Protein AF-A0A3D5NNE2-F1 (afdb_monomer_lite)

Structure (mmCIF, N/CA/C/O backbone):
data_AF-A0A3D5NNE2-F1
#
_entry.id   AF-A0A3D5NNE2-F1
#
loop_
_atom_site.group_PDB
_atom_site.id
_atom_site.type_symbol
_atom_site.label_atom_id
_atom_site.label_alt_id
_atom_site.label_comp_id
_atom_site.label_asym_id
_atom_site.label_entity_id
_atom_site.label_seq_id
_atom_site.pdbx_PDB_ins_code
_atom_site.Cartn_x
_atom_site.Cartn_y
_atom_site.Cartn_z
_atom_site.occupancy
_atom_site.B_iso_or_equiv
_atom_site.auth_seq_id
_atom_site.auth_comp_id
_atom_site.auth_asym_id
_atom_site.auth_atom_id
_atom_site.pdbx_PDB_model_num
ATOM 1 N N . PHE A 1 1 ? -16.697 -8.381 20.438 1.00 95.06 1 PHE A N 1
ATOM 2 C CA . PHE A 1 1 ? -17.558 -7.415 21.150 1.00 95.06 1 PHE A CA 1
ATOM 3 C C . PHE A 1 1 ? -18.904 -8.025 21.544 1.00 95.06 1 PHE A C 1
ATOM 5 O O . PHE A 1 1 ? -19.078 -8.327 22.714 1.00 95.06 1 PHE A O 1
ATOM 12 N N . GLU A 1 2 ? -19.814 -8.298 20.601 1.00 96.56 2 GLU A N 1
ATOM 13 C CA . GLU A 1 2 ? -21.178 -8.792 20.906 1.00 96.56 2 GLU A CA 1
ATOM 14 C C . GLU A 1 2 ? -21.198 -10.073 21.750 1.00 96.56 2 GLU A C 1
ATOM 16 O O . GLU A 1 2 ? -21.959 -10.184 22.703 1.00 96.56 2 GLU A O 1
ATOM 21 N N . LEU A 1 3 ? -20.308 -11.024 21.454 1.00 97.25 3 LEU A N 1
ATOM 22 C CA . LEU A 1 3 ? -20.197 -12.256 22.236 1.00 97.25 3 LEU A CA 1
ATOM 23 C C . LEU A 1 3 ? -19.784 -11.993 23.695 1.00 97.25 3 LEU A C 1
ATOM 25 O O . LEU A 1 3 ? -20.335 -12.600 24.604 1.00 97.25 3 LEU A O 1
ATOM 29 N N . ILE A 1 4 ? -18.862 -11.055 23.932 1.00 96.62 4 ILE A N 1
ATOM 30 C CA . ILE A 1 4 ? -18.409 -10.666 25.282 1.00 96.62 4 ILE A CA 1
ATOM 31 C C . ILE A 1 4 ? -19.582 -10.069 26.072 1.00 96.62 4 ILE A C 1
ATOM 33 O O . ILE A 1 4 ? -19.805 -10.446 27.221 1.00 96.62 4 ILE A O 1
ATOM 37 N N . LYS A 1 5 ? -20.391 -9.219 25.423 1.00 95.38 5 LYS A N 1
ATOM 38 C CA . LYS A 1 5 ? -21.639 -8.681 25.986 1.00 95.38 5 LYS A CA 1
ATOM 39 C C . LYS A 1 5 ? -22.657 -9.780 26.295 1.00 95.38 5 LYS A C 1
ATOM 41 O O . LYS A 1 5 ? -23.208 -9.803 27.392 1.00 95.38 5 LYS A O 1
ATOM 46 N N . ALA A 1 6 ? -22.890 -10.697 25.356 1.00 97.62 6 ALA A N 1
ATOM 47 C CA . ALA A 1 6 ? -23.853 -11.788 25.509 1.00 97.62 6 ALA A CA 1
ATOM 48 C C . ALA A 1 6 ? -23.482 -12.735 26.662 1.00 97.62 6 ALA A C 1
ATOM 50 O O . ALA A 1 6 ? -24.351 -13.162 27.420 1.00 97.62 6 ALA A O 1
ATOM 51 N N . LEU A 1 7 ? -22.185 -13.002 26.836 1.00 97.88 7 LEU A N 1
ATOM 52 C CA . LEU A 1 7 ? -21.644 -13.794 27.941 1.00 97.88 7 LEU A CA 1
ATOM 53 C C . LEU A 1 7 ? -21.563 -13.019 29.267 1.00 97.88 7 LEU A C 1
ATOM 55 O O . LEU A 1 7 ? -21.161 -13.594 30.275 1.00 97.88 7 LEU A O 1
ATOM 59 N N . LYS A 1 8 ? -21.952 -11.735 29.283 1.00 96.56 8 LYS A N 1
ATOM 60 C CA . LYS A 1 8 ? -21.897 -10.841 30.452 1.00 96.56 8 LYS A CA 1
ATOM 61 C C . LYS A 1 8 ? -20.500 -10.754 31.075 1.00 96.56 8 LYS A C 1
ATOM 63 O O . LYS A 1 8 ? -20.361 -10.596 32.286 1.00 96.56 8 LYS A O 1
ATOM 68 N N . ILE A 1 9 ? -19.467 -10.853 30.243 1.00 96.81 9 ILE A N 1
ATOM 69 C CA . ILE A 1 9 ? -18.082 -10.659 30.668 1.00 96.81 9 ILE A CA 1
ATOM 70 C C . ILE A 1 9 ? -17.868 -9.157 30.874 1.00 96.81 9 ILE A C 1
ATOM 72 O O . ILE A 1 9 ? -18.238 -8.350 30.017 1.00 96.81 9 ILE A O 1
ATOM 76 N N . GLN A 1 10 ? -17.287 -8.778 32.014 1.00 95.00 10 GLN A N 1
ATOM 77 C CA . GLN A 1 10 ? -16.940 -7.386 32.287 1.00 95.00 10 GLN A CA 1
ATOM 78 C C . GLN A 1 10 ? -15.891 -6.909 31.277 1.00 95.00 10 GLN A C 1
ATOM 80 O O . GLN A 1 10 ? -14.848 -7.538 31.114 1.00 95.00 10 GLN A O 1
ATOM 85 N N . MET A 1 11 ? -16.180 -5.800 30.595 1.00 96.38 11 MET A N 1
ATOM 86 C CA . MET A 1 11 ? -15.234 -5.173 29.677 1.00 96.38 11 MET A CA 1
ATOM 87 C C . MET A 1 11 ? -14.179 -4.421 30.490 1.00 96.38 11 MET A C 1
ATOM 89 O O . MET A 1 11 ? -14.488 -3.397 31.099 1.00 96.38 11 MET A O 1
ATOM 93 N N . ASP A 1 12 ? -12.954 -4.935 30.517 1.00 96.38 12 ASP A N 1
ATOM 94 C CA . ASP A 1 12 ? -11.799 -4.214 31.045 1.00 96.38 12 ASP A CA 1
ATOM 95 C C . ASP A 1 12 ? -11.033 -3.490 29.925 1.00 96.38 12 ASP A C 1
ATOM 97 O O . ASP A 1 12 ? -11.334 -3.633 28.735 1.00 96.38 12 ASP A O 1
ATOM 101 N N . VAL A 1 13 ? -10.036 -2.695 30.319 1.00 97.81 13 VAL A N 1
ATOM 102 C CA . VAL A 1 13 ? -9.199 -1.935 29.383 1.00 97.81 13 VAL A CA 1
ATOM 103 C C . VAL A 1 13 ? -8.488 -2.864 28.402 1.00 97.81 13 VAL A C 1
ATOM 105 O O . VAL A 1 13 ? -8.478 -2.581 27.213 1.00 97.81 13 VAL A O 1
ATOM 108 N N . SER A 1 14 ? -7.931 -3.988 28.853 1.00 97.69 14 SER A N 1
ATOM 109 C CA . SER A 1 14 ? -7.147 -4.883 27.996 1.00 97.69 14 SER A CA 1
ATOM 110 C C . SER A 1 14 ? -7.996 -5.541 26.906 1.00 97.69 14 SER A C 1
ATOM 112 O O . SER A 1 14 ? -7.584 -5.597 25.746 1.00 97.69 14 SER A O 1
ATOM 114 N N . ILE A 1 15 ? -9.206 -5.993 27.242 1.00 97.94 15 ILE A N 1
ATOM 115 C CA . ILE A 1 15 ? -10.165 -6.516 26.266 1.00 97.94 15 ILE A CA 1
ATOM 116 C C . ILE A 1 15 ? -10.559 -5.406 25.287 1.00 97.94 15 ILE A C 1
ATOM 118 O O . ILE A 1 15 ? -10.603 -5.637 24.074 1.00 97.94 15 ILE A O 1
ATOM 122 N N . ALA A 1 16 ? -10.830 -4.204 25.798 1.00 98.00 16 ALA A N 1
ATOM 123 C CA . ALA A 1 16 ? -11.247 -3.081 24.977 1.00 98.00 16 ALA A CA 1
ATOM 124 C C . ALA A 1 16 ? -10.152 -2.627 24.001 1.00 98.00 16 ALA A C 1
ATOM 126 O O . ALA A 1 16 ? -10.456 -2.386 22.834 1.00 98.00 16 ALA A O 1
ATOM 127 N N . GLU A 1 17 ? -8.884 -2.604 24.428 1.00 98.19 17 GLU A N 1
ATOM 128 C CA . GLU A 1 17 ? -7.730 -2.336 23.565 1.00 98.19 17 GLU A CA 1
ATOM 129 C C . GLU A 1 17 ? -7.648 -3.351 22.420 1.00 98.19 17 GLU A C 1
ATOM 131 O O . GLU A 1 17 ? -7.608 -2.947 21.260 1.00 98.19 17 GLU A O 1
ATOM 136 N N . CYS A 1 18 ? -7.722 -4.657 22.708 1.00 97.50 18 CYS A N 1
ATOM 137 C CA . CYS A 1 18 ? -7.698 -5.701 21.678 1.00 97.50 18 CYS A CA 1
ATOM 138 C C . CYS A 1 18 ? -8.842 -5.552 20.662 1.00 97.50 18 CYS A C 1
ATOM 140 O O . CYS A 1 18 ? -8.628 -5.657 19.451 1.00 97.50 18 CYS A O 1
ATOM 142 N N . LEU A 1 19 ? -10.065 -5.299 21.141 1.00 97.94 19 LEU A N 1
ATOM 143 C CA . LEU A 1 19 ? -11.228 -5.109 20.272 1.00 97.94 19 LEU A CA 1
ATOM 144 C C . LEU A 1 19 ? -11.101 -3.840 19.426 1.00 97.94 19 LEU A C 1
ATOM 146 O O . LEU A 1 19 ? -11.382 -3.876 18.228 1.00 97.94 19 LEU A O 1
ATOM 150 N N . TYR A 1 20 ? -10.671 -2.735 20.035 1.00 98.00 20 TYR A N 1
ATOM 151 C CA . TYR A 1 20 ? -10.497 -1.462 19.352 1.00 98.00 20 TYR A CA 1
ATOM 152 C C . TYR A 1 20 ? -9.407 -1.559 18.283 1.00 98.00 20 TYR A C 1
ATOM 154 O O . TYR A 1 20 ? -9.655 -1.156 17.150 1.00 98.00 20 TYR A O 1
ATOM 162 N N . THR A 1 21 ? -8.252 -2.164 18.595 1.00 97.62 21 THR A N 1
ATOM 163 C CA . THR A 1 21 ? -7.173 -2.458 17.635 1.00 97.62 21 THR A CA 1
ATOM 164 C C . THR A 1 21 ? -7.705 -3.205 16.415 1.00 97.62 21 THR A C 1
ATOM 166 O O . THR A 1 21 ? -7.478 -2.762 15.292 1.00 97.62 21 THR A O 1
ATOM 169 N N . GLY A 1 22 ? -8.470 -4.284 16.615 1.00 96.44 22 GLY A N 1
ATOM 170 C CA . GLY A 1 22 ? -9.061 -5.036 15.505 1.00 96.44 22 GLY A CA 1
ATOM 171 C C . GLY A 1 22 ? -9.990 -4.183 14.636 1.00 96.44 22 GLY A C 1
ATOM 172 O O . GLY A 1 22 ? -9.882 -4.201 13.411 1.00 96.44 22 GLY A O 1
ATOM 173 N N . ILE A 1 23 ? -10.857 -3.382 15.263 1.00 96.62 23 ILE A N 1
ATOM 174 C CA . ILE A 1 23 ? -11.786 -2.493 14.554 1.00 96.62 23 ILE A CA 1
ATOM 175 C C . ILE A 1 23 ? -11.034 -1.442 13.730 1.00 96.62 23 ILE A C 1
ATOM 177 O O . ILE A 1 23 ? -11.348 -1.253 12.554 1.00 96.62 23 ILE A O 1
ATOM 181 N N . VAL A 1 24 ? -10.057 -0.740 14.313 1.00 95.88 24 VAL A N 1
ATOM 182 C CA . VAL A 1 24 ? -9.352 0.332 13.592 1.00 95.88 24 VAL A CA 1
ATOM 183 C C . VAL A 1 24 ? -8.462 -0.208 12.482 1.00 95.88 24 VAL A C 1
ATOM 185 O O . VAL A 1 24 ? -8.343 0.441 11.449 1.00 95.88 24 VAL A O 1
ATOM 188 N N . SER A 1 25 ? -7.870 -1.392 12.638 1.00 92.94 25 SER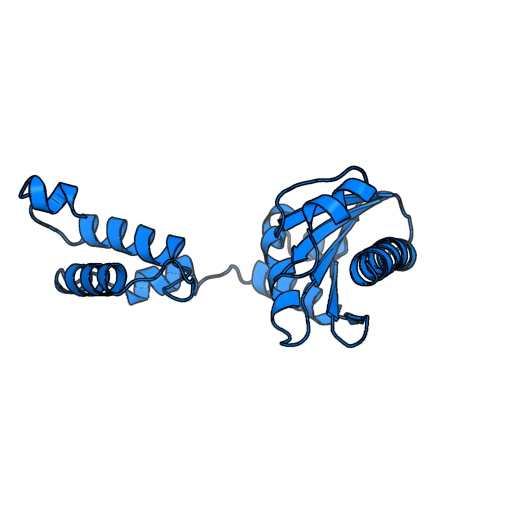 A N 1
ATOM 189 C CA . SER A 1 25 ? -7.090 -2.021 11.570 1.00 92.94 25 SER A CA 1
ATOM 190 C C . SER A 1 25 ? -7.968 -2.395 10.373 1.00 92.94 25 SER A C 1
ATOM 192 O O . SER A 1 25 ? -7.648 -2.015 9.248 1.00 92.94 25 SER A O 1
ATOM 194 N N . ASP A 1 26 ? -9.103 -3.059 10.605 1.00 92.56 26 ASP A N 1
ATOM 195 C CA . ASP A 1 26 ? -9.974 -3.574 9.534 1.00 92.56 26 ASP A CA 1
ATOM 196 C C . ASP A 1 26 ? -10.778 -2.476 8.812 1.00 92.56 26 ASP A C 1
ATOM 198 O O . ASP A 1 26 ? -11.186 -2.608 7.659 1.00 92.56 26 ASP A O 1
ATOM 202 N N . THR A 1 27 ? -10.978 -1.337 9.475 1.00 93.44 27 THR A N 1
ATOM 203 C CA . THR A 1 27 ? -11.687 -0.178 8.907 1.00 93.44 27 THR A CA 1
ATOM 204 C C . THR A 1 27 ? -10.761 0.877 8.308 1.00 93.44 27 THR A C 1
ATOM 206 O O . THR A 1 27 ? -11.232 1.932 7.874 1.00 93.44 27 THR A O 1
ATOM 209 N N . GLY A 1 28 ? -9.444 0.645 8.310 1.00 89.62 28 GLY A N 1
ATOM 210 C CA . GLY A 1 28 ? -8.471 1.641 7.864 1.00 89.62 28 GLY A CA 1
ATOM 211 C C . GLY A 1 28 ? -8.548 2.916 8.698 1.00 89.62 28 GLY A C 1
ATOM 212 O O . GLY A 1 28 ? -8.549 4.016 8.153 1.00 89.62 28 GLY A O 1
ATOM 213 N N . SER A 1 29 ? -8.680 2.768 10.015 1.00 93.81 29 SER A N 1
ATOM 214 C CA . SER A 1 29 ? -8.976 3.844 10.960 1.00 93.81 29 SER A CA 1
ATOM 215 C C . SER A 1 29 ? -10.238 4.613 10.550 1.00 93.81 29 SER A C 1
ATOM 217 O O . SER A 1 29 ? -10.231 5.833 10.393 1.00 93.81 29 SER A O 1
ATOM 219 N N . PHE A 1 30 ? -11.320 3.860 10.327 1.00 95.62 30 PHE A N 1
ATOM 220 C CA . PHE A 1 30 ? -12.650 4.356 9.954 1.00 95.62 30 PHE A CA 1
ATOM 221 C C . PHE A 1 30 ? -12.759 5.049 8.584 1.00 95.62 30 PHE A C 1
ATOM 223 O O . PHE A 1 30 ? -13.756 5.715 8.309 1.00 95.62 30 PHE A O 1
ATOM 230 N N . ARG A 1 31 ? -11.757 4.901 7.708 1.00 91.44 31 ARG A N 1
ATOM 231 C CA . ARG A 1 31 ? -11.758 5.490 6.356 1.00 91.44 31 ARG A CA 1
ATOM 232 C C . ARG A 1 31 ? -12.415 4.599 5.307 1.00 91.44 31 ARG A C 1
ATOM 234 O O . ARG A 1 31 ? -12.811 5.091 4.255 1.00 91.44 31 ARG A O 1
ATOM 241 N N . PHE A 1 32 ? -12.491 3.292 5.552 1.00 88.38 32 PHE A N 1
ATOM 242 C CA . PHE A 1 32 ? -12.988 2.342 4.559 1.00 88.38 32 PHE A CA 1
ATOM 243 C C . PHE A 1 32 ? -14.521 2.240 4.559 1.00 88.38 32 PHE A C 1
ATOM 245 O O . PHE A 1 32 ? -15.138 2.410 5.617 1.00 88.38 32 PHE A O 1
ATOM 252 N N . PRO A 1 33 ? -15.147 1.876 3.416 1.00 85.56 33 PRO A N 1
ATOM 253 C CA . PRO A 1 33 ? -16.601 1.701 3.305 1.00 85.56 33 PRO A CA 1
ATOM 254 C C . PRO A 1 33 ? -17.202 0.645 4.246 1.00 85.56 33 PRO A C 1
ATOM 256 O O . PRO A 1 33 ? -18.405 0.653 4.485 1.00 85.56 33 PRO A O 1
ATOM 259 N N . SER A 1 34 ? -16.381 -0.255 4.800 1.00 87.25 34 SER A N 1
ATOM 260 C CA . SER A 1 34 ? -16.778 -1.223 5.835 1.00 87.25 34 SER A CA 1
ATOM 261 C C . SER A 1 34 ? -17.171 -0.563 7.166 1.00 87.25 34 SER A C 1
ATOM 263 O O . SER A 1 34 ? -17.772 -1.202 8.034 1.00 87.25 34 SER A O 1
ATOM 265 N N . THR A 1 35 ? -16.858 0.721 7.345 1.00 95.88 35 THR A N 1
ATOM 266 C CA . THR A 1 35 ? -17.214 1.490 8.538 1.00 95.88 35 THR A CA 1
ATOM 267 C C . THR A 1 35 ? -18.708 1.795 8.561 1.00 95.88 35 THR A C 1
ATOM 269 O O . THR A 1 35 ? -19.236 2.473 7.686 1.00 95.88 35 THR A O 1
ATOM 272 N N . THR A 1 36 ? -19.398 1.347 9.611 1.00 97.25 36 THR A N 1
ATOM 273 C CA . THR A 1 36 ? -20.836 1.590 9.799 1.00 97.25 36 THR A CA 1
ATOM 274 C C . THR A 1 36 ? -21.112 2.389 11.071 1.00 97.25 36 THR A C 1
ATOM 276 O O . THR A 1 36 ? -20.272 2.482 11.970 1.00 97.25 36 THR A O 1
ATOM 279 N N . ALA A 1 37 ? -22.344 2.889 11.215 1.00 98.12 37 ALA A N 1
ATOM 280 C CA . ALA A 1 37 ? -22.791 3.510 12.463 1.00 98.12 37 ALA A CA 1
ATOM 281 C C . ALA A 1 37 ? -22.662 2.559 13.668 1.00 98.12 37 ALA A C 1
ATOM 283 O O . ALA A 1 37 ? -22.376 2.997 14.779 1.00 98.12 37 ALA A O 1
ATOM 284 N N . LYS A 1 38 ? -22.851 1.247 13.459 1.00 97.56 38 LYS A N 1
ATOM 285 C CA . LYS A 1 38 ? -22.637 0.234 14.500 1.00 97.56 38 LYS A CA 1
ATOM 286 C C . LYS A 1 38 ? -21.166 0.180 14.915 1.00 97.56 38 LYS A C 1
ATOM 288 O O . LYS A 1 38 ? -20.882 0.184 16.107 1.00 97.56 38 LYS A O 1
ATOM 293 N N . THR A 1 39 ? -20.253 0.180 13.948 1.00 97.38 39 THR A N 1
ATOM 294 C CA . THR A 1 39 ? -18.806 0.167 14.192 1.00 97.38 39 THR A CA 1
ATOM 295 C C . THR A 1 39 ? -18.371 1.354 15.053 1.00 97.38 39 THR A C 1
ATOM 297 O O . THR A 1 39 ? -17.672 1.166 16.046 1.00 97.38 39 THR A O 1
ATOM 300 N N . LEU A 1 40 ? -18.850 2.561 14.728 1.00 98.00 40 LEU A N 1
ATOM 301 C CA . LEU A 1 40 ? -18.527 3.779 15.479 1.00 98.00 40 LEU A CA 1
ATOM 302 C C . LEU A 1 40 ? -19.124 3.786 16.893 1.00 98.00 40 LEU A C 1
ATOM 304 O O . LEU A 1 40 ? -18.451 4.208 17.828 1.00 98.00 40 LEU A O 1
ATOM 308 N N . ARG A 1 41 ? -20.350 3.277 17.078 1.00 98.44 41 ARG A N 1
ATOM 309 C CA . ARG A 1 41 ? -20.947 3.133 18.420 1.00 98.44 41 ARG A CA 1
ATOM 310 C C . ARG A 1 41 ? -20.173 2.150 19.290 1.00 98.44 41 ARG A C 1
ATOM 312 O O . ARG A 1 41 ? -19.929 2.445 20.450 1.00 98.44 41 ARG A O 1
ATOM 319 N N . ILE A 1 42 ? -19.758 1.015 18.722 1.00 98.12 42 ILE A N 1
ATOM 320 C CA . ILE A 1 42 ? -18.918 0.046 19.436 1.00 98.12 42 ILE A CA 1
ATOM 321 C C . ILE A 1 42 ? -17.597 0.702 19.837 1.00 98.12 42 ILE A C 1
ATOM 323 O O . ILE A 1 42 ? -17.204 0.595 20.990 1.00 98.12 42 ILE A O 1
ATOM 327 N N . ALA A 1 43 ? -16.928 1.406 18.920 1.00 97.75 43 ALA A N 1
ATOM 328 C CA . ALA A 1 43 ? -15.684 2.102 19.236 1.00 97.75 43 ALA A CA 1
ATOM 329 C C . ALA A 1 43 ? -15.874 3.125 20.369 1.00 97.75 43 ALA A C 1
ATOM 331 O O . ALA A 1 43 ? -15.085 3.124 21.308 1.00 97.75 43 ALA A O 1
ATOM 332 N N . ALA A 1 44 ? -16.936 3.936 20.321 1.00 97.94 44 ALA A N 1
ATOM 333 C CA . ALA A 1 44 ? -17.259 4.891 21.380 1.00 97.94 44 ALA A CA 1
ATOM 334 C C . ALA A 1 44 ? -17.445 4.208 22.745 1.00 97.94 44 ALA A C 1
ATOM 336 O O . ALA A 1 44 ? -16.880 4.664 23.730 1.00 97.94 44 ALA A O 1
ATOM 337 N N . GLU A 1 45 ? -18.156 3.080 22.791 1.00 97.75 45 GLU A N 1
ATOM 338 C CA . GLU A 1 45 ? -18.351 2.325 24.032 1.00 97.75 45 GLU A CA 1
ATOM 339 C C . GLU A 1 45 ? -17.037 1.735 24.571 1.00 97.75 45 GLU A C 1
ATOM 341 O O . GLU A 1 45 ? -16.791 1.736 25.773 1.00 97.75 45 GLU A O 1
ATOM 346 N N . LEU A 1 46 ? -16.149 1.262 23.690 1.00 98.00 46 LEU A N 1
ATOM 347 C CA . LEU A 1 46 ? -14.822 0.800 24.105 1.00 98.00 46 LEU A CA 1
ATOM 348 C C . LEU A 1 46 ? -13.993 1.941 24.713 1.00 98.00 46 LEU A C 1
ATOM 350 O O . LEU A 1 46 ? -13.249 1.713 25.659 1.00 98.00 46 LEU A O 1
ATOM 354 N N . LEU A 1 47 ? -14.134 3.174 24.219 1.00 97.19 47 LEU A N 1
ATOM 355 C CA . LEU A 1 47 ? -13.446 4.337 24.788 1.00 97.19 47 LEU A CA 1
ATOM 356 C C . LEU A 1 47 ? -13.894 4.643 26.229 1.00 97.19 47 LEU A C 1
ATOM 358 O O . LEU A 1 47 ? -13.082 5.125 27.020 1.00 97.19 47 LEU A O 1
ATOM 362 N N . GLU A 1 48 ? -15.137 4.322 26.601 1.00 96.94 48 GLU A N 1
ATOM 363 C CA . GLU A 1 48 ? -15.656 4.523 27.963 1.00 96.94 48 GLU A CA 1
ATOM 364 C C . GLU A 1 48 ? -14.914 3.684 29.018 1.00 96.94 48 GLU A C 1
ATOM 366 O O . GLU A 1 48 ? -14.942 4.027 30.199 1.00 96.94 48 GLU A O 1
ATOM 371 N N . THR A 1 49 ? -14.184 2.632 28.623 1.00 97.19 49 THR A N 1
ATOM 372 C CA . THR A 1 49 ? -13.355 1.850 29.557 1.00 97.19 49 THR A CA 1
ATOM 373 C C . THR A 1 49 ? -12.095 2.591 30.007 1.00 97.19 49 THR A C 1
ATOM 375 O O . THR A 1 49 ? -11.397 2.108 30.896 1.00 97.19 49 THR A O 1
ATOM 378 N N . GLY A 1 50 ? -11.762 3.725 29.379 1.00 96.81 50 GLY A N 1
ATOM 379 C CA . GLY A 1 50 ? -10.536 4.482 29.639 1.00 96.81 50 GLY A CA 1
ATOM 380 C C . GLY A 1 50 ? -9.315 3.996 28.853 1.00 96.81 50 GLY A C 1
ATOM 381 O O . GLY A 1 50 ? -8.189 4.291 29.249 1.00 96.81 50 GLY A O 1
ATOM 382 N N . LEU A 1 51 ? -9.510 3.247 27.759 1.00 97.50 51 LEU A N 1
ATOM 383 C CA . LEU A 1 51 ? -8.402 2.841 26.888 1.00 97.50 51 LEU A CA 1
ATOM 384 C C . LEU A 1 51 ? -7.701 4.060 26.262 1.00 97.50 51 LEU A C 1
ATOM 386 O O . LEU A 1 51 ? -8.338 5.056 25.915 1.00 97.50 51 LEU A O 1
ATOM 390 N N . ASP A 1 52 ? -6.384 3.973 26.061 1.00 96.56 52 ASP A N 1
ATOM 391 C CA . ASP A 1 52 ? -5.620 5.026 25.380 1.00 96.56 52 ASP A CA 1
ATOM 392 C C . ASP A 1 52 ? -5.674 4.823 23.858 1.00 96.56 52 ASP A C 1
ATOM 394 O O . ASP A 1 52 ? -4.781 4.240 23.230 1.00 96.56 52 ASP A O 1
ATOM 398 N N . PHE A 1 53 ? -6.753 5.316 23.245 1.00 93.88 53 PHE A N 1
ATOM 399 C CA . PHE A 1 53 ? -6.991 5.142 21.809 1.00 93.88 53 PHE A CA 1
ATOM 400 C C . PHE A 1 53 ? -5.906 5.833 20.973 1.00 93.88 53 PHE A C 1
ATOM 402 O O . PHE A 1 53 ? -5.569 5.370 19.882 1.00 93.88 53 PHE A O 1
ATOM 409 N N . SER A 1 54 ? -5.352 6.937 21.486 1.00 94.25 54 SER A N 1
ATOM 410 C CA . SER A 1 54 ? -4.329 7.737 20.814 1.00 94.25 54 SER A CA 1
ATOM 411 C C . SER A 1 54 ? -2.998 6.992 20.768 1.00 94.25 54 SER A C 1
ATOM 413 O O . SER A 1 54 ? -2.323 6.999 19.737 1.00 94.25 54 SER A O 1
ATOM 415 N N . ARG A 1 55 ? -2.638 6.274 21.839 1.00 95.56 55 ARG A N 1
ATOM 416 C CA . ARG A 1 55 ? -1.493 5.355 21.842 1.00 95.56 55 ARG A CA 1
ATOM 417 C C . ARG A 1 55 ? -1.666 4.234 20.827 1.00 95.56 55 ARG A C 1
ATOM 419 O O . ARG A 1 55 ? -0.718 3.969 20.093 1.00 95.56 55 ARG A O 1
ATOM 426 N N . ILE A 1 56 ? -2.845 3.612 20.749 1.00 94.88 56 ILE A N 1
ATOM 427 C CA . ILE A 1 56 ? -3.112 2.544 19.768 1.00 94.88 56 ILE A CA 1
ATOM 428 C C . ILE A 1 56 ? -2.966 3.079 18.340 1.00 94.88 56 ILE A C 1
ATOM 430 O O . ILE A 1 56 ? -2.232 2.501 17.541 1.00 94.88 56 ILE A O 1
ATOM 434 N N . GLN A 1 57 ? -3.596 4.216 18.033 1.00 94.25 57 GLN A N 1
ATOM 435 C CA . GLN A 1 57 ? -3.494 4.866 16.721 1.00 94.25 57 GLN A CA 1
ATOM 436 C C . GLN A 1 57 ? -2.038 5.201 16.366 1.00 94.25 57 GLN A C 1
ATOM 438 O O . GLN A 1 57 ? -1.590 4.923 15.254 1.00 94.25 57 GLN A O 1
ATOM 443 N N . ARG A 1 58 ? -1.268 5.740 17.322 1.00 92.25 58 ARG A N 1
ATOM 444 C CA . ARG A 1 58 ? 0.152 6.050 17.127 1.00 92.25 58 ARG A CA 1
ATOM 445 C C . ARG A 1 58 ? 0.973 4.798 16.825 1.00 92.25 58 ARG A C 1
ATOM 447 O O . ARG A 1 58 ? 1.761 4.842 15.895 1.00 92.25 58 ARG A O 1
ATOM 454 N N . ILE A 1 59 ? 0.782 3.705 17.561 1.00 91.25 59 ILE A N 1
ATOM 455 C CA . ILE A 1 59 ? 1.530 2.455 17.340 1.00 91.25 59 ILE A CA 1
ATOM 456 C C . ILE A 1 59 ? 1.183 1.832 15.981 1.00 91.25 59 ILE A C 1
ATOM 458 O O . ILE A 1 59 ? 2.071 1.359 15.280 1.00 91.25 59 ILE A O 1
ATOM 462 N N . LEU A 1 60 ? -0.097 1.828 15.601 1.00 89.75 60 LEU A N 1
ATOM 463 C CA . LEU A 1 60 ? -0.541 1.175 14.366 1.00 89.75 60 LEU A CA 1
ATOM 464 C C . LEU A 1 60 ? -0.244 1.990 13.107 1.00 89.75 60 LEU A C 1
ATOM 466 O O . LEU A 1 60 ? 0.102 1.418 12.078 1.00 89.75 60 LEU A O 1
ATOM 470 N N . PHE A 1 61 ? -0.413 3.311 13.169 1.00 87.31 61 PHE A N 1
ATOM 471 C CA . PHE A 1 61 ? -0.416 4.165 11.976 1.00 87.31 61 PHE A CA 1
ATOM 472 C C . PHE A 1 61 ? 0.517 5.375 12.078 1.00 87.31 61 PHE A C 1
ATOM 474 O O . PHE A 1 61 ? 0.827 5.993 11.065 1.00 87.31 61 PHE A O 1
ATOM 481 N N . GLY A 1 62 ? 0.948 5.741 13.287 1.00 84.00 62 GLY A N 1
ATOM 482 C CA . GLY A 1 62 ? 1.755 6.936 13.549 1.00 84.00 62 GLY A CA 1
ATOM 483 C C . GLY A 1 62 ? 3.241 6.672 13.794 1.00 84.00 62 GLY A C 1
ATOM 484 O O . GLY A 1 62 ? 3.981 7.619 14.051 1.00 84.00 62 GLY A O 1
ATOM 485 N N . THR A 1 63 ? 3.694 5.417 13.746 1.00 84.44 63 THR A N 1
ATOM 486 C CA . THR A 1 63 ? 5.102 5.054 13.942 1.00 84.44 63 THR A CA 1
ATOM 487 C C . THR A 1 63 ? 5.634 4.286 12.746 1.00 84.44 63 THR A C 1
ATOM 489 O O . THR A 1 63 ? 5.050 3.302 12.307 1.00 84.44 63 THR A O 1
ATOM 492 N N . SER A 1 64 ? 6.782 4.727 12.247 1.00 85.81 64 SER A N 1
ATOM 493 C CA . SER A 1 64 ? 7.562 4.040 11.226 1.00 85.81 64 SER A CA 1
ATOM 494 C C . SER A 1 64 ? 9.031 4.213 11.570 1.00 85.81 64 SER A C 1
ATOM 496 O O . SER A 1 64 ? 9.434 5.256 12.089 1.00 85.81 64 SER A O 1
ATOM 498 N N . GLU A 1 65 ? 9.848 3.213 11.262 1.00 89.38 65 GLU A N 1
ATOM 499 C CA . GLU A 1 65 ? 11.287 3.335 11.449 1.00 89.38 65 GLU A CA 1
ATOM 500 C C . GLU A 1 65 ? 11.853 4.483 10.603 1.00 89.38 65 GLU A C 1
ATOM 502 O O . GLU A 1 65 ? 11.458 4.683 9.451 1.00 89.38 65 GLU A O 1
ATOM 507 N N . PHE A 1 66 ? 12.820 5.223 11.152 1.00 91.19 66 PHE A N 1
ATOM 508 C CA . PHE A 1 66 ? 13.448 6.358 10.464 1.00 91.19 66 PHE A CA 1
ATOM 509 C C . PHE A 1 66 ? 14.021 5.964 9.096 1.00 91.19 66 PHE A C 1
ATOM 511 O O . PHE A 1 66 ? 13.854 6.670 8.103 1.00 91.19 66 PHE A O 1
ATOM 518 N N . LYS A 1 67 ? 14.671 4.799 9.038 1.00 93.06 67 LYS A N 1
ATOM 519 C CA . LYS A 1 67 ? 15.235 4.234 7.811 1.00 93.06 67 LYS A CA 1
ATOM 520 C C . LYS A 1 67 ? 14.148 3.976 6.765 1.00 93.06 67 LYS A C 1
ATOM 522 O O . LYS A 1 67 ? 14.327 4.329 5.604 1.00 93.06 67 LYS A O 1
ATOM 527 N N . ARG A 1 68 ? 12.992 3.458 7.184 1.00 91.56 68 ARG A N 1
ATOM 528 C CA . ARG A 1 68 ? 11.836 3.243 6.309 1.00 91.56 68 ARG A CA 1
ATOM 529 C C . ARG A 1 68 ? 11.276 4.558 5.757 1.00 91.56 68 ARG A C 1
ATOM 531 O O . ARG A 1 68 ? 10.996 4.637 4.567 1.00 91.56 68 ARG A O 1
ATOM 538 N N . ILE A 1 69 ? 11.212 5.614 6.574 1.00 93.12 69 ILE A N 1
ATOM 539 C CA . ILE A 1 69 ? 10.843 6.961 6.099 1.00 93.12 69 ILE A CA 1
ATOM 540 C C . ILE A 1 69 ? 11.858 7.488 5.073 1.00 93.12 69 ILE A C 1
ATOM 542 O O . ILE A 1 69 ? 11.471 8.071 4.062 1.00 93.12 69 ILE A O 1
ATOM 546 N N . LYS A 1 70 ? 13.159 7.251 5.282 1.00 95.62 70 LYS A N 1
ATOM 547 C CA . LYS A 1 70 ? 14.193 7.599 4.294 1.00 95.62 70 LY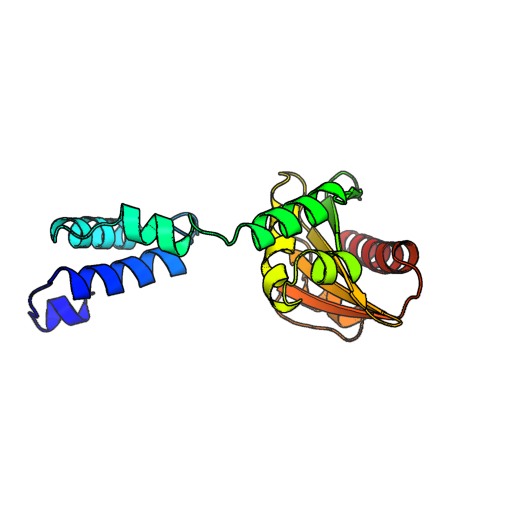S A CA 1
ATOM 548 C C . LYS A 1 70 ? 14.019 6.835 2.980 1.00 95.62 70 LYS A C 1
ATOM 550 O O . LYS A 1 70 ? 14.137 7.459 1.932 1.00 95.62 70 LYS A O 1
ATOM 555 N N . LEU A 1 71 ? 13.731 5.532 3.029 1.00 95.75 71 LEU A N 1
ATOM 556 C CA . LEU A 1 71 ? 13.489 4.712 1.836 1.00 95.75 71 LEU A CA 1
ATOM 557 C C . LEU A 1 71 ? 12.259 5.195 1.060 1.00 95.75 71 LEU A C 1
ATOM 559 O O . LEU A 1 71 ? 12.338 5.356 -0.154 1.00 95.75 71 LEU A O 1
ATOM 563 N N . LEU A 1 72 ? 11.164 5.498 1.767 1.00 95.69 72 LEU A N 1
ATOM 564 C CA . LEU A 1 72 ? 9.981 6.125 1.176 1.00 95.69 72 LEU A CA 1
ATOM 565 C C . LEU A 1 72 ? 10.359 7.419 0.448 1.00 95.69 72 LEU A C 1
ATOM 567 O O . LEU A 1 72 ? 10.015 7.583 -0.715 1.00 95.69 72 LEU A O 1
ATOM 571 N N . GLY A 1 73 ? 11.127 8.302 1.093 1.00 96.81 73 GLY A N 1
ATOM 572 C CA . GLY A 1 73 ? 11.601 9.535 0.464 1.00 96.81 73 GLY A CA 1
ATOM 573 C C . GLY A 1 73 ? 12.386 9.293 -0.830 1.00 96.81 73 GLY A C 1
ATOM 574 O O . GLY A 1 73 ? 12.210 10.040 -1.786 1.00 96.81 73 GLY A O 1
ATOM 575 N N . ARG A 1 74 ? 13.205 8.233 -0.901 1.00 97.00 74 ARG A N 1
ATOM 576 C CA . ARG A 1 74 ? 13.922 7.879 -2.138 1.00 97.00 74 ARG A CA 1
ATOM 577 C C . ARG A 1 74 ? 12.976 7.443 -3.250 1.00 97.00 74 ARG A C 1
ATOM 579 O O . ARG A 1 74 ? 13.097 7.960 -4.351 1.00 97.00 74 ARG A O 1
ATOM 586 N N . ALA A 1 75 ? 12.008 6.578 -2.948 1.00 97.62 75 ALA A N 1
ATOM 587 C CA . ALA A 1 75 ? 11.005 6.166 -3.928 1.00 97.62 75 ALA A CA 1
ATOM 588 C C . ALA A 1 75 ? 10.172 7.357 -4.429 1.00 97.62 75 ALA A C 1
ATOM 590 O O . ALA A 1 75 ? 10.017 7.531 -5.634 1.00 97.62 75 ALA A O 1
ATOM 591 N N . LEU A 1 76 ? 9.693 8.222 -3.527 1.00 97.94 76 LEU A N 1
ATOM 592 C CA . LEU A 1 76 ? 8.879 9.389 -3.890 1.00 97.94 76 LEU A CA 1
ATOM 593 C C . LEU A 1 76 ? 9.627 10.374 -4.797 1.00 97.94 76 LEU A C 1
ATOM 595 O O . LEU A 1 76 ? 9.027 10.936 -5.705 1.00 97.94 76 LEU A O 1
ATOM 599 N N . MET A 1 77 ? 10.936 10.553 -4.602 1.00 98.06 77 MET A N 1
ATOM 600 C CA . MET A 1 77 ? 11.757 11.408 -5.471 1.00 98.06 77 MET A CA 1
ATOM 601 C C . MET A 1 77 ? 11.906 10.871 -6.902 1.00 98.06 77 MET A C 1
ATOM 603 O O . MET A 1 77 ? 12.290 11.628 -7.788 1.00 98.06 77 MET A O 1
ATOM 607 N N . THR A 1 78 ? 11.611 9.589 -7.127 1.00 98.31 78 THR A N 1
ATOM 608 C CA . THR A 1 78 ? 11.582 8.964 -8.462 1.00 98.31 78 THR A CA 1
ATOM 609 C C . THR A 1 78 ? 10.179 8.913 -9.065 1.00 98.31 78 THR A C 1
ATOM 611 O O . THR A 1 78 ? 9.995 8.321 -10.124 1.00 98.31 78 THR A O 1
ATOM 614 N N . MET A 1 79 ? 9.174 9.468 -8.376 1.00 98.31 79 MET A N 1
ATOM 615 C CA . MET A 1 79 ? 7.796 9.379 -8.832 1.00 98.31 79 MET A CA 1
ATOM 616 C C . MET A 1 79 ? 7.606 10.149 -10.142 1.00 98.31 79 MET A C 1
ATOM 618 O O . MET A 1 79 ? 7.888 11.342 -10.228 1.00 98.31 79 MET A O 1
ATOM 622 N N . GLU A 1 80 ? 7.070 9.460 -11.141 1.00 98.38 80 GLU A N 1
ATOM 623 C CA . GLU A 1 80 ? 6.723 10.004 -12.449 1.00 98.38 80 GLU A CA 1
ATOM 624 C C . GLU A 1 80 ? 5.239 9.772 -12.730 1.00 98.38 80 GLU A C 1
ATOM 626 O O . GLU A 1 80 ? 4.665 8.762 -12.315 1.00 98.38 80 GLU A O 1
ATOM 631 N N . SER A 1 81 ? 4.635 10.711 -13.454 1.00 98.25 81 SER A N 1
ATOM 632 C CA . SER A 1 81 ? 3.233 10.683 -13.860 1.00 98.25 81 SER A CA 1
ATOM 633 C C . SER A 1 81 ? 3.129 10.409 -15.358 1.00 98.25 81 SER A C 1
ATOM 635 O O . SER A 1 81 ? 3.818 11.050 -16.153 1.00 98.25 81 SER A O 1
ATOM 637 N N . HIS A 1 82 ? 2.264 9.470 -15.739 1.00 98.12 82 HIS A N 1
ATOM 638 C CA . HIS A 1 82 ? 2.098 8.993 -17.114 1.00 98.12 82 HIS A CA 1
ATOM 639 C C . HIS A 1 82 ? 0.618 8.918 -17.496 1.00 98.12 82 HIS A C 1
ATOM 641 O O . HIS A 1 82 ? -0.260 8.878 -16.630 1.00 98.12 82 HIS A O 1
ATOM 647 N N . LEU A 1 8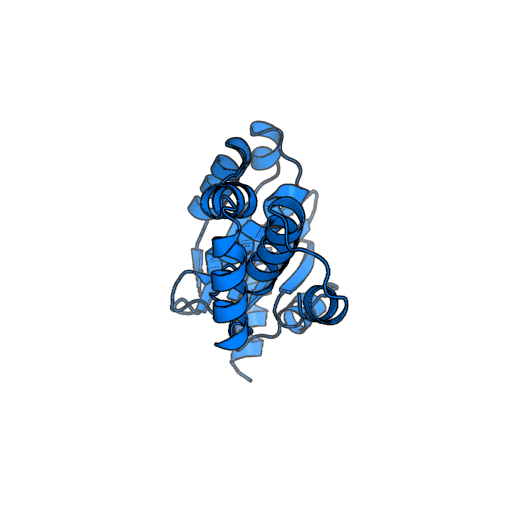3 ? 0.344 8.855 -18.805 1.00 96.19 83 LEU A N 1
ATOM 648 C CA . LEU A 1 83 ? -1.008 8.720 -19.371 1.00 96.19 83 LEU A CA 1
ATOM 649 C C . LEU A 1 83 ? -1.999 9.760 -18.807 1.00 96.19 83 LEU A C 1
ATOM 651 O O . LEU A 1 83 ? -3.082 9.407 -18.333 1.00 96.19 83 LEU A O 1
ATOM 655 N N . ASP A 1 84 ? -1.596 11.034 -18.835 1.00 95.94 84 ASP A N 1
ATOM 656 C CA . ASP A 1 84 ? -2.349 12.186 -18.312 1.00 95.94 84 ASP A CA 1
ATOM 657 C C . ASP A 1 84 ? -2.679 12.096 -16.810 1.00 95.94 84 ASP A C 1
ATOM 659 O O . ASP A 1 84 ? -3.759 12.484 -16.370 1.00 95.94 84 ASP A O 1
ATOM 663 N N . GLY A 1 85 ? -1.756 11.559 -16.006 1.00 97.19 85 GLY A N 1
ATOM 664 C CA . GLY A 1 85 ? -1.939 11.416 -14.557 1.00 97.19 85 GLY A CA 1
ATOM 665 C C . GLY A 1 85 ? -2.552 10.093 -14.119 1.00 97.19 85 GLY A C 1
ATOM 666 O O . GLY A 1 85 ? -2.585 9.814 -12.925 1.00 97.19 85 GLY A O 1
ATOM 667 N N . PHE A 1 86 ? -2.990 9.256 -15.059 1.00 97.69 86 PHE A N 1
ATOM 668 C CA . PHE A 1 86 ? -3.659 7.992 -14.760 1.00 97.69 86 PHE A CA 1
ATOM 669 C C . PHE A 1 86 ? -2.738 6.953 -14.101 1.00 97.69 86 PHE A C 1
ATOM 671 O O . PHE A 1 86 ? -3.206 6.141 -13.295 1.00 97.69 86 PHE A O 1
ATOM 678 N N . VAL A 1 87 ? -1.439 6.971 -14.424 1.00 98.56 87 VAL A N 1
ATOM 679 C CA . VAL A 1 87 ? -0.443 6.037 -13.876 1.00 98.56 87 VAL A CA 1
ATOM 680 C C . VAL A 1 87 ? 0.662 6.799 -13.159 1.00 98.56 87 VAL A C 1
ATOM 682 O O . VAL A 1 87 ? 1.293 7.675 -13.747 1.00 98.56 87 VAL A O 1
ATOM 685 N N . SER A 1 88 ? 0.952 6.406 -11.921 1.00 98.62 88 SER A N 1
ATOM 686 C CA . SER A 1 88 ? 2.157 6.827 -11.203 1.00 98.62 88 SER A CA 1
ATOM 687 C C . SER A 1 88 ? 3.176 5.693 -11.173 1.00 98.62 88 SER A C 1
ATOM 689 O O . SER A 1 88 ? 2.847 4.570 -10.784 1.00 98.62 88 SER A O 1
ATOM 691 N N . THR A 1 89 ? 4.426 5.968 -11.539 1.00 98.62 89 THR A N 1
ATOM 692 C CA . THR A 1 89 ? 5.526 5.002 -11.407 1.00 98.62 89 THR A CA 1
ATOM 693 C C . THR A 1 89 ? 6.564 5.497 -10.418 1.00 98.62 89 THR A C 1
ATOM 695 O O . THR A 1 89 ? 6.879 6.678 -10.413 1.00 98.62 89 THR A O 1
ATOM 698 N N . MET A 1 90 ? 7.142 4.597 -9.633 1.00 98.62 90 MET A N 1
ATOM 699 C CA . MET A 1 90 ? 8.304 4.848 -8.777 1.00 98.62 90 MET A CA 1
ATOM 700 C C . MET A 1 90 ? 9.318 3.725 -8.958 1.00 98.62 90 MET A C 1
ATOM 702 O O . MET A 1 90 ? 8.958 2.619 -9.373 1.00 98.62 90 MET A O 1
ATOM 706 N N . ASN A 1 91 ? 10.566 3.958 -8.564 1.00 97.75 91 ASN A N 1
ATOM 707 C CA . ASN A 1 91 ? 11.577 2.915 -8.536 1.00 97.75 91 ASN A CA 1
ATOM 708 C C . ASN A 1 91 ? 12.477 2.959 -7.296 1.00 97.75 91 ASN A C 1
ATOM 710 O O . ASN A 1 91 ? 12.668 3.991 -6.661 1.00 97.75 91 ASN A O 1
ATOM 714 N N . LEU A 1 92 ? 13.044 1.800 -6.968 1.00 96.81 92 LEU A N 1
ATOM 715 C CA . LEU A 1 92 ? 14.094 1.627 -5.967 1.00 96.81 92 LEU A CA 1
ATOM 716 C C . LEU A 1 92 ? 15.203 0.757 -6.557 1.00 96.81 92 LEU A C 1
ATOM 718 O O . LEU A 1 92 ? 14.926 -0.258 -7.201 1.00 96.81 92 LEU A O 1
ATOM 722 N N . VAL A 1 93 ? 16.449 1.145 -6.310 1.00 94.94 93 VAL A N 1
ATOM 723 C CA . VAL A 1 93 ? 17.641 0.407 -6.753 1.00 94.94 93 VAL A CA 1
ATOM 724 C C . VAL A 1 93 ? 18.270 -0.365 -5.597 1.00 94.94 93 VAL A C 1
ATOM 726 O O . VAL A 1 93 ? 18.024 -0.071 -4.424 1.00 94.94 93 VAL A O 1
ATOM 729 N N . ALA A 1 94 ? 19.122 -1.348 -5.892 1.00 91.31 94 ALA A N 1
ATOM 730 C CA . ALA A 1 94 ? 19.738 -2.182 -4.849 1.00 91.31 94 ALA A CA 1
ATOM 731 C C . ALA A 1 94 ? 20.532 -1.356 -3.810 1.00 91.31 94 ALA A C 1
ATOM 733 O O . ALA A 1 94 ? 20.550 -1.668 -2.613 1.00 91.31 94 ALA A O 1
ATOM 734 N N . SER A 1 95 ? 21.155 -0.256 -4.245 1.00 93.25 95 SER A N 1
ATOM 735 C CA . SER A 1 95 ? 21.902 0.651 -3.366 1.00 93.25 95 SER A CA 1
ATOM 736 C C . SER A 1 95 ? 21.009 1.377 -2.348 1.00 93.25 95 SER A C 1
ATOM 738 O O . SER A 1 95 ? 21.492 1.734 -1.267 1.00 93.25 95 SER A O 1
ATOM 740 N N . ASP A 1 96 ? 19.706 1.526 -2.607 1.00 94.69 96 ASP A N 1
ATOM 741 C CA . ASP A 1 96 ? 18.768 2.149 -1.669 1.00 94.69 96 ASP A CA 1
ATOM 742 C C . ASP A 1 96 ? 18.580 1.334 -0.398 1.00 94.69 96 ASP A C 1
ATOM 744 O O . ASP A 1 96 ? 18.630 1.872 0.712 1.00 94.69 96 ASP A O 1
ATOM 748 N N . PHE A 1 97 ? 18.465 0.020 -0.556 1.00 92.25 97 PHE A N 1
ATOM 749 C CA . PHE A 1 97 ? 18.350 -0.920 0.552 1.00 92.25 97 PHE A CA 1
ATOM 750 C C . PHE A 1 97 ? 19.677 -1.078 1.293 1.00 92.25 97 PHE A C 1
ATOM 752 O O . PHE A 1 97 ? 19.713 -0.998 2.523 1.00 92.25 97 PHE A O 1
ATOM 759 N N . ASN A 1 98 ? 20.781 -1.225 0.552 1.00 90.50 98 ASN A N 1
ATOM 760 C CA . ASN A 1 98 ? 22.110 -1.444 1.127 1.00 90.50 98 ASN A CA 1
ATOM 761 C C . ASN A 1 98 ? 22.565 -0.263 1.993 1.00 90.50 98 ASN A C 1
ATOM 763 O O . ASN A 1 98 ? 23.010 -0.452 3.125 1.00 90.50 98 ASN A O 1
ATOM 767 N N . THR A 1 99 ? 22.400 0.966 1.496 1.00 91.69 99 THR A N 1
ATOM 768 C CA . THR A 1 99 ? 22.830 2.179 2.216 1.00 91.69 99 THR A CA 1
ATOM 769 C C . THR A 1 99 ? 22.021 2.452 3.483 1.00 91.69 99 THR A C 1
ATOM 771 O O . THR A 1 99 ? 22.532 3.076 4.410 1.00 91.69 99 THR A O 1
ATOM 774 N N . LEU A 1 100 ? 20.770 1.989 3.550 1.00 90.94 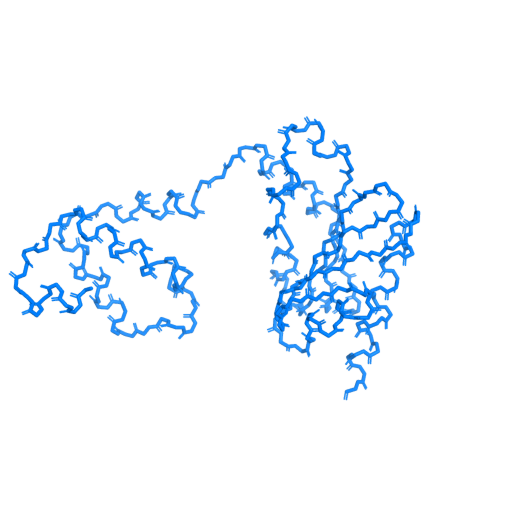100 LEU A N 1
ATOM 775 C CA . LEU A 1 100 ? 19.917 2.136 4.731 1.00 90.94 100 LEU A CA 1
ATOM 776 C C . LEU A 1 100 ? 19.934 0.890 5.636 1.00 90.94 100 LEU A C 1
ATOM 778 O O . LEU A 1 100 ? 19.475 0.956 6.779 1.00 90.94 100 LEU A O 1
ATOM 782 N N . SER A 1 101 ? 20.497 -0.224 5.159 1.00 91.19 101 SER A N 1
ATOM 783 C CA . SER A 1 101 ? 20.443 -1.546 5.795 1.00 91.19 101 SER A CA 1
ATOM 784 C C . SER A 1 101 ? 18.998 -1.969 6.096 1.00 91.19 101 SER A C 1
ATOM 786 O O . SER A 1 101 ? 18.661 -2.267 7.241 1.00 91.19 101 SER A O 1
ATOM 788 N N . ILE A 1 102 ? 18.142 -1.913 5.073 1.00 88.25 102 ILE A N 1
ATOM 789 C CA . ILE A 1 102 ? 16.719 -2.284 5.130 1.00 88.25 102 ILE A CA 1
ATOM 790 C C . ILE A 1 102 ? 16.494 -3.552 4.305 1.00 88.25 102 ILE A C 1
ATOM 792 O O . ILE A 1 102 ? 17.128 -3.734 3.265 1.00 88.25 102 ILE A O 1
ATOM 796 N N . SER A 1 103 ? 15.576 -4.417 4.742 1.00 84.88 103 SER A N 1
ATOM 797 C CA . SER A 1 103 ? 15.164 -5.569 3.944 1.00 84.88 103 SER A CA 1
ATOM 798 C C . SER A 1 103 ? 14.262 -5.139 2.790 1.00 84.88 103 SER A C 1
ATOM 800 O O . SER A 1 103 ? 13.368 -4.315 2.959 1.00 84.88 103 SER A O 1
ATOM 802 N N . ASP A 1 104 ? 14.395 -5.779 1.628 1.00 77.38 104 ASP A N 1
ATOM 803 C CA . ASP A 1 104 ? 13.478 -5.570 0.497 1.00 77.38 104 ASP A CA 1
ATOM 804 C C . ASP A 1 104 ?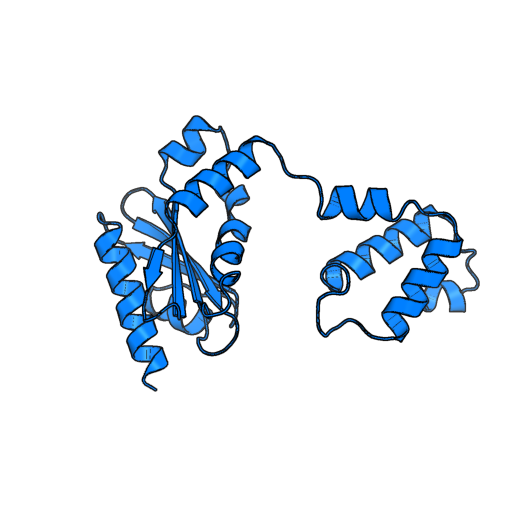 11.992 -5.752 0.889 1.00 77.38 104 ASP A C 1
ATOM 806 O O . ASP A 1 104 ? 11.099 -5.087 0.354 1.00 77.38 104 ASP A O 1
ATOM 810 N N . ARG A 1 105 ? 11.712 -6.600 1.889 1.00 75.06 105 ARG A N 1
ATOM 811 C CA . ARG A 1 105 ? 10.351 -6.862 2.388 1.00 75.06 105 ARG A CA 1
ATOM 812 C C . ARG A 1 105 ? 9.666 -5.622 2.975 1.00 75.06 105 ARG A C 1
ATOM 814 O O . ARG A 1 105 ? 8.443 -5.537 2.913 1.00 75.06 105 ARG A O 1
ATOM 821 N N . ASP A 1 106 ? 10.431 -4.646 3.454 1.00 74.19 106 ASP A N 1
ATOM 822 C CA . ASP A 1 106 ? 9.908 -3.473 4.169 1.00 74.19 106 ASP A CA 1
ATOM 823 C C . ASP A 1 106 ? 9.444 -2.340 3.230 1.00 74.19 106 ASP A C 1
ATOM 825 O O . ASP A 1 106 ? 9.034 -1.271 3.685 1.00 74.19 106 ASP A O 1
ATOM 829 N N . SER A 1 107 ? 9.494 -2.569 1.911 1.00 82.00 107 SER A N 1
ATOM 830 C CA . SER A 1 107 ? 9.083 -1.619 0.861 1.00 82.00 107 SER A CA 1
ATOM 831 C C . SER A 1 107 ? 7.665 -1.847 0.318 1.00 82.00 107 SER A C 1
ATOM 833 O O . SER A 1 107 ? 7.205 -1.097 -0.543 1.00 82.00 107 SER A O 1
ATOM 835 N N . GLY A 1 108 ? 6.975 -2.902 0.766 1.00 77.69 108 GLY A N 1
ATOM 836 C CA . GLY A 1 108 ? 5.785 -3.436 0.090 1.00 77.69 108 GLY A CA 1
ATOM 837 C C . GLY A 1 108 ? 4.583 -2.491 -0.002 1.00 77.69 108 GLY A C 1
ATOM 838 O O . GLY A 1 108 ? 3.759 -2.648 -0.901 1.00 77.69 108 GLY A O 1
ATOM 839 N N . ASP A 1 109 ? 4.474 -1.510 0.889 1.00 88.19 109 ASP A N 1
ATOM 840 C CA . ASP A 1 109 ? 3.378 -0.542 0.922 1.00 88.19 109 ASP A CA 1
ATOM 841 C C . ASP A 1 109 ? 3.735 0.825 0.322 1.00 88.19 109 ASP A C 1
ATOM 843 O O . ASP A 1 109 ? 2.840 1.646 0.133 1.00 88.19 109 ASP A O 1
ATOM 847 N N . ILE A 1 110 ? 4.998 1.043 -0.072 1.00 95.69 110 ILE A N 1
ATOM 848 C CA . ILE A 1 110 ? 5.444 2.272 -0.751 1.00 95.69 110 ILE A CA 1
ATOM 849 C C . ILE A 1 110 ? 4.657 2.495 -2.049 1.00 95.69 110 ILE A C 1
ATOM 851 O O . ILE A 1 110 ? 4.286 3.620 -2.371 1.00 95.69 110 ILE A O 1
ATOM 855 N N . VAL A 1 111 ? 4.324 1.419 -2.767 1.00 97.00 111 VAL A N 1
ATOM 856 C CA . VAL A 1 111 ? 3.507 1.488 -3.988 1.00 97.00 111 VAL A CA 1
ATOM 857 C C . VAL A 1 111 ? 2.145 2.160 -3.753 1.00 97.00 111 VAL A C 1
ATOM 859 O O . VAL A 1 111 ? 1.602 2.754 -4.675 1.00 97.00 111 VAL A O 1
ATOM 862 N N . ASN A 1 112 ? 1.587 2.147 -2.537 1.00 95.56 112 ASN A N 1
ATOM 863 C CA . ASN A 1 112 ? 0.293 2.786 -2.280 1.00 95.56 112 ASN A CA 1
ATOM 864 C C . ASN A 1 112 ? 0.351 4.318 -2.420 1.00 95.56 112 ASN A C 1
ATOM 866 O O . ASN A 1 112 ? -0.653 4.914 -2.796 1.00 95.56 112 ASN A O 1
ATOM 870 N N . TYR A 1 113 ? 1.508 4.948 -2.185 1.00 97.12 113 TYR A N 1
ATOM 871 C CA . TYR A 1 113 ? 1.646 6.407 -2.274 1.00 97.12 113 TYR A CA 1
ATOM 872 C C . TYR A 1 113 ? 1.439 6.938 -3.698 1.00 97.12 113 TYR A C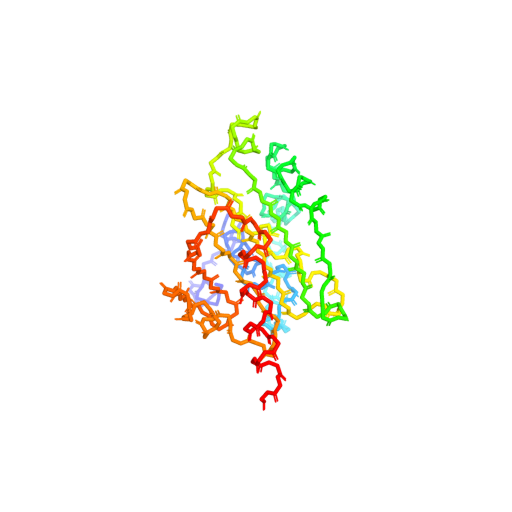 1
ATOM 874 O O . TYR A 1 113 ? 0.944 8.044 -3.875 1.00 97.12 113 TYR A O 1
ATOM 882 N N . GLY A 1 114 ? 1.726 6.138 -4.731 1.00 97.69 114 GLY A N 1
ATOM 883 C CA . GLY A 1 114 ? 1.428 6.523 -6.118 1.00 97.69 114 GLY A CA 1
ATOM 884 C C . GLY A 1 114 ? -0.064 6.549 -6.458 1.00 97.69 114 GLY A C 1
ATOM 885 O O . GLY A 1 114 ? -0.428 6.997 -7.535 1.00 97.69 114 GLY A O 1
ATOM 886 N N . LEU A 1 115 ? -0.944 6.094 -5.559 1.00 97.00 115 LEU A N 1
ATOM 887 C CA . LEU A 1 115 ? -2.392 6.270 -5.702 1.00 97.00 115 LEU A CA 1
ATOM 888 C C . LEU A 1 115 ? -2.913 7.543 -5.019 1.00 97.00 115 LEU A C 1
ATOM 890 O O . LEU A 1 115 ? -4.099 7.846 -5.148 1.00 97.00 115 LEU A O 1
ATOM 894 N N . GLU A 1 116 ? -2.080 8.269 -4.269 1.00 96.25 116 GLU A N 1
ATOM 895 C CA . GLU A 1 116 ? -2.501 9.499 -3.588 1.00 96.25 116 GLU A CA 1
ATOM 896 C C . GLU A 1 116 ? -2.852 10.650 -4.542 1.00 96.25 116 GLU A C 1
ATOM 898 O O . GLU A 1 116 ? -3.834 11.340 -4.247 1.00 96.25 116 GLU A O 1
ATOM 903 N N . PRO A 1 117 ? -2.153 10.858 -5.683 1.00 97.00 117 PRO A N 1
ATOM 904 C CA . PRO A 1 117 ? -2.611 11.809 -6.687 1.00 97.00 117 PRO A CA 1
ATOM 905 C C . PRO A 1 117 ? -4.072 11.523 -7.087 1.00 97.00 117 PRO A C 1
ATOM 907 O O . PRO A 1 117 ? -4.420 10.360 -7.346 1.00 97.00 117 PRO A O 1
ATOM 910 N N . PRO A 1 118 ? -4.956 12.540 -7.109 1.00 94.25 118 PRO A N 1
ATOM 911 C CA . PRO A 1 118 ? -6.379 12.344 -7.385 1.00 94.25 118 PRO A CA 1
ATOM 912 C C . PRO A 1 118 ? -6.653 11.621 -8.708 1.00 94.25 118 PRO A C 1
ATOM 914 O O . PRO A 1 118 ? -7.536 10.765 -8.762 1.00 94.25 118 PRO A O 1
ATOM 917 N N . GLU A 1 119 ? -5.865 11.930 -9.736 1.00 95.31 119 GLU A N 1
ATOM 918 C CA . GLU A 1 119 ? -5.996 11.432 -11.106 1.00 95.31 119 GLU A CA 1
ATOM 919 C C . GLU A 1 119 ? -5.478 9.996 -11.278 1.00 95.31 119 GLU A C 1
ATOM 921 O O . GLU A 1 119 ? -5.905 9.294 -12.196 1.00 95.31 119 GLU A O 1
ATOM 926 N N . ALA A 1 120 ? -4.590 9.537 -10.390 1.00 97.50 120 ALA A N 1
ATOM 927 C CA . ALA A 1 120 ? -3.949 8.234 -10.511 1.00 97.50 120 ALA A CA 1
ATOM 928 C C . ALA A 1 120 ? -4.929 7.102 -10.187 1.00 97.50 120 ALA A C 1
ATOM 930 O O . ALA A 1 120 ? -5.425 7.010 -9.063 1.00 97.50 120 ALA A O 1
ATOM 931 N N . ASP A 1 121 ? -5.169 6.197 -11.138 1.00 97.44 121 ASP A N 1
ATOM 932 C CA . ASP A 1 121 ? -5.886 4.937 -10.894 1.00 97.44 121 ASP A CA 1
ATOM 933 C C . ASP A 1 121 ? -4.917 3.767 -10.711 1.00 97.44 121 ASP A C 1
ATOM 935 O O . ASP A 1 121 ? -5.261 2.803 -10.030 1.00 97.44 121 ASP A O 1
ATOM 939 N N . VAL A 1 122 ? -3.697 3.862 -11.255 1.00 98.31 122 VAL A N 1
ATOM 940 C CA . VAL A 1 122 ? -2.669 2.815 -11.190 1.00 98.31 122 VAL A CA 1
ATOM 941 C C . VAL A 1 122 ? -1.385 3.356 -10.570 1.00 98.31 122 VAL A C 1
ATOM 943 O O . VAL A 1 122 ? -0.899 4.421 -10.941 1.00 98.31 122 VAL A O 1
ATOM 946 N N . SER A 1 123 ? -0.798 2.586 -9.658 1.00 98.62 123 SER A N 1
ATOM 947 C CA . SER A 1 123 ? 0.531 2.838 -9.110 1.00 98.62 123 SER A CA 1
ATOM 948 C C . SER A 1 123 ? 1.427 1.626 -9.314 1.00 98.62 123 SER A C 1
ATOM 950 O O . SER A 1 123 ? 1.025 0.493 -9.027 1.00 98.62 123 SER A O 1
ATOM 952 N N . VAL A 1 124 ? 2.645 1.872 -9.790 1.00 98.50 124 VAL A N 1
ATOM 953 C CA . VAL A 1 124 ? 3.638 0.843 -10.096 1.00 98.50 124 VAL A CA 1
ATOM 954 C C . VAL A 1 124 ? 4.950 1.168 -9.390 1.00 98.50 124 VAL A C 1
ATOM 956 O O . VAL A 1 124 ? 5.496 2.257 -9.541 1.00 98.50 124 VAL A O 1
ATOM 959 N N . LEU A 1 125 ? 5.482 0.212 -8.632 1.00 98.50 125 LEU A N 1
ATOM 960 C CA . LEU A 1 125 ? 6.808 0.307 -8.023 1.00 98.50 125 LEU A CA 1
ATOM 961 C C . LEU A 1 125 ? 7.736 -0.727 -8.658 1.00 98.50 125 LEU A C 1
ATOM 963 O O . LEU A 1 125 ? 7.504 -1.929 -8.522 1.00 98.50 125 LEU A O 1
ATOM 967 N N . PHE A 1 126 ? 8.801 -0.249 -9.295 1.00 97.81 126 PHE A N 1
ATOM 968 C CA . PHE A 1 126 ? 9.871 -1.068 -9.855 1.00 97.81 126 PHE A CA 1
ATOM 969 C C . PHE A 1 126 ? 11.003 -1.211 -8.841 1.00 97.81 126 PHE A C 1
ATOM 971 O O . PHE A 1 126 ? 11.526 -0.222 -8.334 1.00 97.81 126 PHE A O 1
ATOM 978 N N . LYS A 1 127 ? 11.415 -2.439 -8.546 1.00 95.94 127 LYS A N 1
ATOM 979 C CA . LYS A 1 127 ? 12.569 -2.706 -7.686 1.00 95.94 127 LYS A CA 1
ATOM 980 C C . LYS A 1 127 ? 13.609 -3.476 -8.470 1.00 95.94 127 LYS A C 1
ATOM 982 O O . LYS A 1 127 ? 13.327 -4.571 -8.954 1.00 95.94 127 LYS A O 1
ATOM 987 N N . GLU A 1 128 ? 14.783 -2.881 -8.602 1.00 94.50 128 GLU A N 1
ATOM 988 C CA . GLU A 1 128 ? 15.907 -3.482 -9.309 1.00 94.50 128 GLU A CA 1
ATOM 989 C C . GLU A 1 128 ? 16.364 -4.768 -8.608 1.00 94.50 128 GLU A C 1
ATOM 991 O O . GLU A 1 128 ? 16.552 -4.809 -7.388 1.00 94.50 128 GLU A O 1
ATOM 996 N N . ALA A 1 129 ? 16.544 -5.821 -9.395 1.00 91.06 129 ALA A N 1
ATOM 997 C CA . ALA A 1 129 ? 17.188 -7.061 -9.009 1.00 91.06 129 ALA A CA 1
ATOM 998 C C . ALA A 1 129 ? 18.153 -7.490 -10.127 1.00 91.06 129 ALA A C 1
ATOM 1000 O O . ALA A 1 129 ? 18.157 -6.934 -11.222 1.00 91.06 129 ALA A O 1
ATOM 1001 N N . GLU A 1 130 ? 18.998 -8.480 -9.854 1.00 89.69 130 GLU A N 1
ATOM 1002 C CA . GLU A 1 130 ? 19.991 -8.945 -10.824 1.00 89.69 130 GLU A CA 1
ATOM 1003 C C . GLU A 1 130 ? 19.311 -9.550 -12.070 1.00 89.69 130 GLU A C 1
ATOM 1005 O O . GLU A 1 130 ? 18.741 -10.641 -12.006 1.00 89.69 130 GLU A O 1
ATOM 1010 N N . GLY A 1 131 ? 19.353 -8.821 -13.193 1.00 91.50 131 GLY A N 1
ATOM 1011 C CA . GLY A 1 131 ? 18.805 -9.226 -14.496 1.00 91.50 131 GLY A CA 1
ATOM 1012 C C . GLY A 1 131 ? 17.280 -9.103 -14.649 1.00 91.50 131 GLY A C 1
ATOM 1013 O O . GLY A 1 131 ? 16.715 -9.621 -15.617 1.00 91.50 131 GLY A O 1
ATOM 1014 N N . PHE A 1 132 ? 16.580 -8.484 -13.692 1.00 95.12 132 PHE A N 1
ATOM 1015 C CA . PHE A 1 132 ? 15.135 -8.240 -13.778 1.00 95.12 132 PHE A CA 1
ATOM 1016 C C . PHE A 1 132 ? 14.658 -7.164 -12.794 1.00 95.12 132 PHE A C 1
ATOM 1018 O O . PHE A 1 132 ? 15.328 -6.833 -11.821 1.00 95.12 132 PHE A O 1
ATOM 1025 N N . PHE A 1 133 ? 13.429 -6.688 -12.987 1.00 96.69 133 PHE A N 1
ATOM 1026 C CA . PHE A 1 133 ? 12.732 -5.810 -12.052 1.00 96.69 133 PHE A CA 1
ATOM 1027 C C . PHE A 1 133 ? 11.580 -6.548 -11.376 1.00 96.69 133 PHE A C 1
ATOM 1029 O O . PHE A 1 133 ? 10.729 -7.138 -12.045 1.00 96.69 133 PHE A O 1
ATOM 1036 N N . ARG A 1 134 ? 11.523 -6.483 -10.043 1.00 95.81 134 ARG A N 1
ATOM 1037 C CA . ARG A 1 134 ? 10.331 -6.860 -9.273 1.00 95.81 134 ARG A CA 1
ATOM 1038 C C . ARG A 1 134 ? 9.344 -5.710 -9.344 1.00 95.81 134 ARG A C 1
ATOM 1040 O O . ARG A 1 134 ? 9.657 -4.608 -8.897 1.00 95.81 134 ARG A O 1
ATOM 1047 N N . VAL A 1 135 ? 8.161 -5.968 -9.876 1.00 97.31 135 VAL A N 1
ATOM 1048 C CA . VAL A 1 135 ? 7.133 -4.953 -10.083 1.00 97.31 135 VAL A CA 1
ATOM 1049 C C . VAL A 1 135 ? 5.983 -5.208 -9.124 1.00 97.31 135 VAL A C 1
ATOM 1051 O O . VAL A 1 135 ? 5.398 -6.290 -9.116 1.00 97.31 135 VAL A O 1
ATOM 1054 N N . SER A 1 136 ? 5.654 -4.203 -8.319 1.00 98.00 136 SER A N 1
ATOM 1055 C CA . SER A 1 136 ? 4.451 -4.185 -7.488 1.00 98.00 136 SER A CA 1
ATOM 1056 C C . SER A 1 136 ? 3.431 -3.244 -8.108 1.00 98.00 136 SER A C 1
ATOM 1058 O O . SER A 1 136 ? 3.771 -2.108 -8.428 1.00 98.00 136 SER A O 1
ATOM 1060 N N . VAL A 1 137 ? 2.179 -3.686 -8.212 1.00 98.06 137 VAL A N 1
ATOM 1061 C CA . VAL A 1 137 ? 1.077 -2.900 -8.777 1.00 98.06 137 VAL A CA 1
ATOM 1062 C C . VAL A 1 137 ? -0.033 -2.714 -7.744 1.00 98.06 137 VAL A C 1
ATOM 1064 O O . VAL A 1 137 ? -0.396 -3.639 -7.001 1.00 98.06 137 VAL A O 1
ATOM 1067 N N . ARG A 1 138 ? -0.596 -1.505 -7.710 1.00 97.94 138 ARG A N 1
ATOM 1068 C CA . ARG A 1 138 ? -1.843 -1.171 -7.015 1.00 97.94 138 ARG A CA 1
ATOM 1069 C C . ARG A 1 138 ? -2.789 -0.447 -7.955 1.00 97.94 138 ARG A C 1
ATOM 1071 O O . ARG A 1 138 ? -2.337 0.376 -8.744 1.00 97.94 138 ARG A O 1
ATOM 1078 N N . THR A 1 139 ? -4.084 -0.732 -7.845 1.00 97.12 139 THR A N 1
ATOM 1079 C CA . THR A 1 139 ? -5.110 -0.038 -8.635 1.00 97.12 139 THR A CA 1
ATOM 1080 C C . THR A 1 139 ? -6.290 0.402 -7.780 1.00 97.12 139 THR A C 1
ATOM 1082 O O . THR A 1 139 ? -6.634 -0.265 -6.799 1.00 97.12 139 THR A O 1
ATOM 1085 N N . LYS A 1 140 ? -6.924 1.521 -8.149 1.00 94.31 140 LYS A N 1
ATOM 1086 C CA . LYS A 1 140 ? -8.169 1.995 -7.529 1.00 94.31 140 LYS A CA 1
ATOM 1087 C C . LYS A 1 140 ? -9.375 1.284 -8.128 1.00 94.31 140 LYS A C 1
ATOM 1089 O O . LYS A 1 140 ? -10.171 0.720 -7.374 1.00 94.31 140 LYS A O 1
ATOM 1094 N N . SER A 1 141 ? -9.532 1.307 -9.457 1.00 90.69 141 SER A N 1
ATOM 1095 C CA . SER A 1 141 ? -10.804 0.890 -10.055 1.00 90.69 141 SER A CA 1
ATOM 1096 C C . SER A 1 141 ? -10.726 0.284 -11.456 1.00 90.69 141 SER A C 1
ATOM 1098 O O . SER A 1 141 ? -11.173 -0.853 -11.630 1.00 90.69 141 SER A O 1
ATOM 1100 N N . VAL A 1 142 ? -10.168 0.980 -12.440 1.00 91.38 142 VAL A N 1
ATOM 1101 C CA . VAL A 1 142 ? -10.369 0.668 -13.864 1.00 91.38 142 VAL A CA 1
ATOM 1102 C C . VAL A 1 142 ? -9.572 -0.563 -14.283 1.00 91.38 142 VAL A C 1
ATOM 1104 O O . VAL A 1 142 ? -10.098 -1.450 -14.949 1.00 91.38 142 VAL A O 1
ATOM 1107 N N . ILE A 1 143 ? -8.316 -0.648 -13.847 1.00 96.56 143 ILE A N 1
ATOM 1108 C CA . ILE A 1 143 ? -7.406 -1.728 -14.238 1.00 96.56 143 ILE A CA 1
ATOM 1109 C C . ILE A 1 143 ? -7.420 -2.853 -13.197 1.00 96.56 143 ILE A C 1
ATOM 1111 O O . ILE A 1 143 ? -7.295 -2.610 -11.992 1.00 96.56 143 ILE A O 1
ATOM 1115 N N . ASP A 1 144 ? -7.530 -4.102 -13.658 1.00 97.50 144 ASP A N 1
ATOM 1116 C CA . ASP A 1 144 ? -7.276 -5.290 -12.838 1.00 97.50 144 ASP A CA 1
ATOM 1117 C C . ASP A 1 144 ? -5.760 -5.521 -12.731 1.00 97.50 144 ASP A C 1
ATOM 1119 O O . ASP A 1 144 ? -5.090 -5.874 -13.705 1.00 97.50 144 ASP A O 1
ATOM 1123 N N . ALA A 1 145 ? -5.215 -5.323 -11.528 1.00 98.06 145 ALA A N 1
ATOM 1124 C CA . ALA A 1 145 ? -3.792 -5.485 -11.249 1.00 98.06 145 ALA A CA 1
ATOM 1125 C C . ALA A 1 145 ? -3.311 -6.924 -11.497 1.00 98.06 145 ALA A C 1
ATOM 1127 O O . ALA A 1 145 ? -2.203 -7.124 -11.993 1.00 98.06 145 ALA A O 1
ATOM 1128 N N . SER A 1 146 ? -4.127 -7.930 -11.166 1.00 98.06 146 SER A N 1
ATOM 1129 C CA . SER A 1 146 ? -3.770 -9.335 -11.367 1.00 98.06 146 SER A CA 1
ATOM 1130 C C . SER A 1 146 ? -3.735 -9.686 -12.848 1.00 98.06 146 SER A C 1
ATOM 1132 O O . SER A 1 146 ? -2.842 -10.418 -13.269 1.00 98.06 146 SER A O 1
ATOM 1134 N N . ALA A 1 147 ? -4.673 -9.161 -13.641 1.00 97.75 147 ALA A N 1
ATOM 1135 C CA . ALA A 1 147 ? -4.674 -9.355 -15.087 1.00 97.75 147 ALA A CA 1
ATOM 1136 C C . ALA A 1 147 ? -3.451 -8.697 -15.744 1.00 97.75 147 ALA A C 1
ATOM 1138 O O . ALA A 1 147 ? -2.790 -9.341 -16.558 1.00 97.75 147 ALA A O 1
ATOM 1139 N N . LEU A 1 148 ? -3.106 -7.468 -15.334 1.00 98.06 148 LEU A N 1
ATOM 1140 C CA . LEU A 1 148 ? -1.901 -6.769 -15.792 1.00 98.06 148 LEU A CA 1
ATOM 1141 C C . LEU A 1 148 ? -0.636 -7.575 -15.469 1.00 98.06 148 LEU A C 1
ATOM 1143 O O . LEU A 1 148 ? 0.146 -7.896 -16.359 1.00 98.06 148 LEU A O 1
ATOM 1147 N N . CYS A 1 149 ? -0.443 -7.958 -14.203 1.00 98.19 149 CYS A N 1
ATOM 1148 C CA . CYS A 1 149 ? 0.727 -8.736 -13.792 1.00 98.19 149 CYS A CA 1
ATOM 1149 C C . CYS A 1 149 ? 0.768 -10.132 -14.430 1.00 98.19 149 CYS A C 1
ATOM 1151 O O . CYS A 1 149 ? 1.857 -10.646 -14.680 1.00 98.19 149 CYS A O 1
ATOM 1153 N N . GLY A 1 150 ? -0.385 -10.731 -14.740 1.00 97.81 150 GLY A N 1
ATOM 1154 C CA . GLY A 1 150 ? -0.480 -12.019 -15.430 1.00 97.81 150 GLY A CA 1
ATOM 1155 C C . GLY A 1 150 ? 0.104 -12.013 -16.847 1.00 97.81 150 GLY A C 1
ATOM 1156 O O . GLY A 1 150 ? 0.498 -13.063 -17.343 1.00 97.81 150 GLY A O 1
ATOM 1157 N N . LYS A 1 151 ? 0.236 -10.843 -17.488 1.00 97.44 151 LYS A N 1
ATOM 1158 C CA . LYS A 1 151 ? 0.941 -10.690 -18.777 1.00 97.44 151 LYS A CA 1
ATOM 1159 C C . LYS A 1 151 ? 2.456 -10.834 -18.665 1.00 97.44 151 LYS A C 1
ATOM 1161 O O . LYS A 1 151 ? 3.124 -11.042 -19.671 1.00 97.44 151 LYS A O 1
ATOM 1166 N N . PHE A 1 152 ? 2.976 -10.735 -17.447 1.00 96.81 152 PHE A N 1
ATOM 1167 C CA . PHE A 1 152 ? 4.397 -10.782 -17.119 1.00 96.81 152 PHE A CA 1
ATOM 1168 C C . PHE A 1 152 ? 4.699 -11.950 -16.165 1.00 96.81 152 PHE A C 1
ATOM 1170 O O . PHE A 1 152 ? 5.491 -11.802 -15.234 1.00 96.81 152 PHE A O 1
ATOM 1177 N N . ASP A 1 153 ? 4.001 -13.080 -16.341 1.00 94.44 153 ASP A N 1
ATOM 1178 C CA . ASP A 1 153 ? 4.127 -14.297 -15.521 1.00 94.44 153 ASP A CA 1
ATOM 1179 C C . ASP A 1 153 ? 3.978 -14.055 -14.002 1.00 94.44 153 ASP A C 1
ATOM 1181 O O . ASP A 1 153 ? 4.561 -14.753 -13.169 1.00 94.44 153 ASP A O 1
ATOM 1185 N N . GLY A 1 154 ? 3.212 -13.027 -13.628 1.00 97.06 154 GLY A N 1
ATOM 1186 C CA . GLY A 1 154 ? 2.904 -12.675 -12.247 1.00 97.06 154 GLY A CA 1
ATOM 1187 C C . GLY A 1 154 ? 1.469 -13.000 -11.845 1.00 97.06 154 GLY A C 1
ATOM 1188 O O . GLY A 1 154 ? 0.770 -13.784 -12.483 1.00 97.06 154 GLY A O 1
ATOM 1189 N N . GLY A 1 155 ? 1.011 -12.367 -10.766 1.00 95.62 155 GLY A N 1
ATOM 1190 C CA . GLY A 1 155 ? -0.357 -12.526 -10.281 1.00 95.62 155 GLY A CA 1
ATOM 1191 C C . GLY A 1 155 ? -0.615 -11.830 -8.949 1.00 95.62 155 GLY A C 1
ATOM 1192 O O . GLY A 1 155 ? 0.243 -11.131 -8.402 1.00 95.62 155 GLY A O 1
ATOM 1193 N N . GLY A 1 156 ? -1.827 -12.010 -8.429 1.00 96.19 156 GLY A N 1
ATOM 1194 C CA . GLY A 1 156 ? -2.244 -11.472 -7.141 1.00 96.19 156 GLY A CA 1
ATOM 1195 C C . GLY A 1 156 ? -3.753 -11.291 -7.066 1.00 96.19 156 GLY A C 1
ATOM 1196 O O . GLY A 1 156 ? -4.523 -12.162 -7.460 1.00 96.19 156 GLY A O 1
ATOM 1197 N N . HIS A 1 157 ? -4.173 -10.148 -6.541 1.00 95.81 157 HIS A N 1
ATOM 1198 C CA . HIS A 1 157 ? -5.566 -9.742 -6.432 1.00 95.81 157 HIS A CA 1
ATOM 1199 C C . HIS A 1 157 ? -5.877 -8.597 -7.396 1.00 95.81 157 HIS A C 1
ATOM 1201 O O . HIS A 1 157 ? -4.991 -7.837 -7.783 1.00 95.81 157 HIS A O 1
ATOM 1207 N N . VAL A 1 158 ? -7.165 -8.410 -7.690 1.00 96.25 158 VAL A N 1
ATOM 1208 C CA . VAL A 1 158 ? -7.690 -7.387 -8.616 1.00 96.25 158 VAL A CA 1
ATOM 1209 C C . VAL A 1 158 ? -7.142 -5.975 -8.347 1.00 96.25 158 VAL A C 1
ATOM 1211 O O . VAL A 1 158 ? -6.966 -5.195 -9.276 1.00 96.25 158 VAL A O 1
ATOM 1214 N N . ARG A 1 159 ? -6.844 -5.633 -7.085 1.00 95.94 159 ARG A N 1
ATOM 1215 C CA . ARG A 1 159 ? -6.335 -4.306 -6.671 1.00 95.94 159 ARG A CA 1
ATOM 1216 C C . ARG A 1 159 ? -4.862 -4.283 -6.277 1.00 95.94 159 ARG A C 1
ATOM 1218 O O . ARG A 1 159 ? -4.320 -3.222 -5.975 1.00 95.94 159 ARG A O 1
ATOM 1225 N N . ALA A 1 160 ? -4.222 -5.445 -6.219 1.00 96.44 160 ALA A N 1
ATOM 1226 C CA . ALA A 1 160 ? -2.903 -5.610 -5.635 1.00 96.44 160 ALA A CA 1
ATOM 1227 C C . ALA A 1 160 ? -2.227 -6.862 -6.195 1.00 96.44 160 ALA A C 1
ATOM 1229 O O . ALA A 1 160 ? -2.573 -7.975 -5.805 1.00 96.44 160 ALA A O 1
ATOM 1230 N N . ALA A 1 161 ? -1.240 -6.681 -7.064 1.00 97.38 161 ALA A N 1
ATOM 1231 C CA . ALA A 1 161 ? -0.534 -7.785 -7.707 1.00 97.38 161 ALA A CA 1
ATOM 1232 C C . ALA A 1 161 ? 0.958 -7.481 -7.862 1.00 97.38 161 ALA A C 1
ATOM 1234 O O . ALA A 1 161 ? 1.408 -6.367 -7.575 1.00 97.38 161 ALA A O 1
ATOM 1235 N N . GLY A 1 162 ? 1.723 -8.483 -8.285 1.00 97.31 162 GLY A N 1
ATOM 1236 C CA . GLY A 1 162 ? 3.121 -8.303 -8.646 1.00 97.31 162 GLY A CA 1
ATOM 1237 C C . GLY A 1 162 ? 3.583 -9.271 -9.729 1.00 97.31 162 GLY A C 1
ATOM 1238 O O . GLY A 1 162 ? 2.994 -10.334 -9.931 1.00 97.31 162 GLY A O 1
ATOM 1239 N N . CYS A 1 163 ? 4.643 -8.885 -10.429 1.00 97.56 163 CYS A N 1
ATOM 1240 C CA . CYS A 1 163 ? 5.288 -9.667 -11.481 1.00 97.56 163 CYS A CA 1
ATOM 1241 C C . CYS A 1 163 ? 6.799 -9.395 -11.518 1.00 97.56 163 CYS A C 1
ATOM 1243 O O . CYS A 1 163 ? 7.298 -8.496 -10.839 1.00 97.56 163 CYS A O 1
ATOM 1245 N N . ASN A 1 164 ? 7.530 -10.182 -12.310 1.00 97.12 164 ASN A N 1
ATOM 1246 C CA . ASN A 1 164 ? 8.952 -9.967 -12.562 1.00 97.12 164 ASN A CA 1
ATOM 1247 C C . ASN A 1 164 ? 9.159 -9.690 -14.049 1.00 97.12 164 ASN A C 1
ATOM 1249 O O . ASN A 1 164 ? 8.796 -10.515 -14.884 1.00 97.12 164 ASN A O 1
ATOM 1253 N N . ILE A 1 165 ? 9.785 -8.564 -14.379 1.00 96.88 165 ILE A N 1
ATOM 1254 C CA . ILE A 1 165 ? 10.079 -8.191 -15.765 1.00 96.88 165 ILE A CA 1
ATOM 1255 C C . ILE A 1 165 ? 11.572 -8.357 -16.004 1.00 96.88 165 ILE A C 1
ATOM 1257 O O . ILE A 1 165 ? 12.377 -7.628 -15.429 1.00 96.88 165 ILE A O 1
ATOM 1261 N N . LYS A 1 166 ? 11.945 -9.324 -16.846 1.00 96.00 166 LYS A N 1
ATOM 1262 C CA . LYS A 1 166 ? 13.334 -9.511 -17.282 1.00 96.00 166 LYS A CA 1
ATOM 1263 C C . LYS A 1 166 ? 13.721 -8.359 -18.204 1.00 96.00 166 LYS A C 1
ATOM 1265 O O . LYS A 1 166 ? 13.150 -8.226 -19.281 1.00 96.00 166 LYS A O 1
ATOM 1270 N N . SER A 1 167 ? 14.642 -7.527 -17.745 1.00 94.12 167 SER A N 1
ATOM 1271 C CA . SER A 1 167 ? 15.152 -6.361 -18.459 1.00 94.12 167 SER A CA 1
ATOM 1272 C C . SER A 1 167 ? 16.404 -5.869 -17.741 1.00 94.12 167 SER A C 1
ATOM 1274 O O . SER A 1 167 ? 16.436 -5.884 -16.509 1.00 94.12 167 SER A O 1
ATOM 1276 N N . ASP A 1 168 ? 17.383 -5.382 -18.501 1.00 91.06 168 ASP A N 1
ATOM 1277 C CA . ASP A 1 168 ? 18.560 -4.682 -17.970 1.00 91.06 168 ASP A CA 1
ATOM 1278 C C . ASP A 1 168 ? 18.331 -3.159 -17.878 1.00 91.06 168 ASP A C 1
ATOM 1280 O O . ASP A 1 168 ? 19.153 -2.424 -17.334 1.00 91.06 168 ASP A O 1
ATOM 1284 N N . SER A 1 169 ? 17.201 -2.668 -18.400 1.00 95.81 169 SER A N 1
ATOM 1285 C CA . SER A 1 169 ? 16.837 -1.252 -18.435 1.00 95.81 169 SER A CA 1
ATOM 1286 C C . SER A 1 169 ? 15.512 -1.000 -17.719 1.00 95.81 169 SER A C 1
ATOM 1288 O O . SER A 1 169 ? 14.470 -1.566 -18.072 1.00 95.81 169 SER A O 1
ATOM 1290 N N . LEU A 1 170 ? 15.537 -0.098 -16.732 1.00 96.69 170 LEU A N 1
ATOM 1291 C CA . LEU A 1 170 ? 14.331 0.372 -16.047 1.00 96.69 170 LEU A CA 1
ATOM 1292 C C . LEU A 1 170 ? 13.343 1.002 -17.035 1.00 96.69 170 LEU A C 1
ATOM 1294 O O . LEU A 1 170 ? 12.144 0.775 -16.926 1.00 96.69 170 LEU A O 1
ATOM 1298 N N . GLU A 1 171 ? 13.837 1.756 -18.014 1.00 97.25 171 GLU A N 1
ATOM 1299 C CA . GLU A 1 171 ? 12.993 2.435 -19.001 1.00 97.25 171 GLU A CA 1
ATOM 1300 C C . GLU A 1 171 ? 12.284 1.446 -19.932 1.00 97.25 171 GLU A C 1
ATOM 1302 O O . GLU A 1 171 ? 11.119 1.639 -20.279 1.00 97.25 171 GLU A O 1
ATOM 1307 N N . GLU A 1 172 ? 12.941 0.340 -20.286 1.00 96.88 172 GLU A N 1
ATOM 1308 C CA . GLU A 1 172 ? 12.301 -0.743 -21.041 1.00 96.88 172 GLU A CA 1
ATOM 1309 C C . GLU A 1 172 ? 11.240 -1.459 -20.198 1.00 96.88 172 GLU A C 1
ATOM 1311 O O . GLU A 1 172 ? 10.144 -1.733 -20.692 1.00 96.88 172 GLU A O 1
ATOM 1316 N N . ALA A 1 173 ? 11.519 -1.694 -18.911 1.00 97.44 173 ALA A N 1
ATOM 1317 C CA . ALA A 1 173 ? 10.551 -2.287 -17.992 1.00 97.44 173 ALA A CA 1
ATOM 1318 C C . ALA A 1 173 ? 9.332 -1.373 -17.769 1.00 97.44 173 ALA A C 1
ATOM 1320 O O . ALA A 1 173 ? 8.197 -1.851 -17.810 1.00 97.44 173 ALA A O 1
ATOM 1321 N N . LYS A 1 174 ? 9.547 -0.060 -17.591 1.00 98.06 174 LYS A N 1
ATOM 1322 C CA . LYS A 1 174 ? 8.479 0.948 -17.506 1.00 98.06 174 LYS A CA 1
ATOM 1323 C C . LYS A 1 174 ? 7.626 0.938 -18.767 1.00 98.06 174 LYS A C 1
ATOM 1325 O O . LYS A 1 174 ? 6.409 0.805 -18.663 1.00 98.06 174 LYS A O 1
ATOM 1330 N N . ARG A 1 175 ? 8.252 1.022 -19.946 1.00 97.94 175 ARG A N 1
ATOM 1331 C CA . ARG A 1 175 ? 7.544 1.037 -21.232 1.00 97.94 175 ARG A CA 1
ATOM 1332 C C . ARG A 1 175 ? 6.675 -0.203 -21.413 1.00 97.94 175 ARG A C 1
ATOM 1334 O O . ARG A 1 175 ? 5.502 -0.066 -21.724 1.00 97.94 175 ARG A O 1
ATOM 1341 N N . ALA A 1 176 ? 7.206 -1.393 -21.129 1.00 97.62 176 ALA A N 1
ATOM 1342 C CA . ALA A 1 176 ? 6.442 -2.634 -21.248 1.00 97.62 176 ALA A CA 1
ATOM 1343 C C . ALA A 1 176 ? 5.158 -2.627 -20.396 1.00 97.62 176 ALA A C 1
ATOM 1345 O O . ALA A 1 176 ? 4.104 -3.059 -20.865 1.00 97.62 176 ALA A O 1
ATOM 1346 N N . VAL A 1 177 ? 5.232 -2.117 -19.160 1.00 98.00 177 VAL A N 1
ATOM 1347 C CA . VAL A 1 177 ? 4.066 -1.998 -18.269 1.00 98.00 177 VAL A CA 1
ATOM 1348 C C . VAL A 1 177 ? 3.100 -0.915 -18.748 1.00 98.00 177 VAL A C 1
ATOM 1350 O O . VAL A 1 177 ? 1.894 -1.151 -18.760 1.00 98.00 177 VAL A O 1
ATOM 1353 N N . LEU A 1 178 ? 3.608 0.254 -19.143 1.00 98.25 178 LEU A N 1
ATOM 1354 C CA . LEU A 1 178 ? 2.790 1.379 -19.605 1.00 98.25 178 LEU A CA 1
ATOM 1355 C C . LEU A 1 178 ? 2.017 1.035 -20.882 1.00 98.25 178 LEU A C 1
ATOM 1357 O O . LEU A 1 178 ? 0.814 1.283 -20.931 1.00 98.25 178 LEU A O 1
ATOM 1361 N N . ASP A 1 179 ? 2.667 0.391 -21.853 1.00 97.88 179 ASP A N 1
ATOM 1362 C CA . ASP A 1 179 ? 2.038 -0.051 -23.101 1.00 97.88 179 ASP A CA 1
ATOM 1363 C C . ASP A 1 179 ? 0.889 -1.038 -22.825 1.00 97.88 179 ASP A C 1
ATOM 1365 O O . ASP A 1 179 ? -0.164 -0.983 -23.461 1.00 97.88 179 ASP A O 1
ATOM 1369 N N . GLU A 1 180 ? 1.060 -1.951 -21.860 1.00 97.75 180 GLU A N 1
ATOM 1370 C CA . GLU A 1 180 ? -0.009 -2.883 -21.487 1.00 97.75 180 GLU A CA 1
ATOM 1371 C C . GLU A 1 180 ? -1.154 -2.184 -20.747 1.00 97.75 180 GLU A C 1
ATOM 1373 O O . GLU A 1 180 ? -2.317 -2.471 -21.031 1.00 97.75 180 GLU A O 1
ATOM 1378 N N . ILE A 1 181 ? -0.860 -1.235 -19.852 1.00 97.56 181 ILE A N 1
ATOM 1379 C CA . ILE A 1 181 ? -1.899 -0.437 -19.186 1.00 97.56 181 ILE A CA 1
ATOM 1380 C C . ILE A 1 181 ? -2.703 0.366 -20.215 1.00 97.56 181 ILE A C 1
ATOM 1382 O O . ILE A 1 181 ? -3.931 0.402 -20.132 1.00 97.56 181 ILE A O 1
ATOM 1386 N N . GLU A 1 182 ? -2.040 0.985 -21.193 1.00 96.62 182 GLU A N 1
ATOM 1387 C CA . GLU A 1 182 ? -2.705 1.745 -22.251 1.00 96.62 182 GLU A CA 1
ATOM 1388 C C . GLU A 1 182 ? -3.617 0.845 -23.099 1.00 96.62 182 GLU A C 1
ATOM 1390 O O . GLU A 1 182 ? -4.779 1.189 -23.326 1.00 96.62 182 GLU A O 1
ATOM 1395 N N . ARG A 1 183 ? -3.150 -0.359 -23.470 1.00 95.44 183 ARG A N 1
ATOM 1396 C CA . ARG A 1 183 ? -3.983 -1.368 -24.149 1.00 95.44 183 ARG A CA 1
ATOM 1397 C C . ARG A 1 183 ? -5.206 -1.764 -23.329 1.00 95.44 183 ARG A C 1
ATOM 1399 O O . ARG A 1 183 ? -6.300 -1.827 -23.878 1.00 95.44 183 ARG A O 1
ATOM 1406 N N . MET A 1 184 ? -5.034 -2.032 -22.035 1.00 94.50 184 MET A N 1
ATOM 1407 C CA . MET A 1 184 ? -6.133 -2.427 -21.147 1.00 94.50 184 MET A CA 1
ATOM 1408 C C . MET A 1 184 ? -7.144 -1.297 -20.920 1.00 94.50 184 MET A C 1
ATOM 1410 O O . MET A 1 184 ? -8.319 -1.577 -20.723 1.00 94.50 184 MET A O 1
ATOM 1414 N N . ARG A 1 185 ? -6.702 -0.033 -20.948 1.00 87.50 185 ARG A N 1
ATOM 1415 C CA . ARG A 1 185 ? -7.565 1.149 -20.797 1.00 87.50 185 ARG A CA 1
ATOM 1416 C C . ARG A 1 185 ? -8.401 1.442 -22.049 1.00 87.50 185 ARG A C 1
ATOM 1418 O O . ARG A 1 185 ? -9.441 2.084 -21.940 1.00 87.50 185 ARG A O 1
ATOM 1425 N N . ALA A 1 186 ? -7.936 1.023 -23.225 1.00 80.38 186 ALA A N 1
ATOM 1426 C CA . ALA A 1 186 ? -8.609 1.257 -24.503 1.00 80.38 186 ALA A CA 1
ATOM 1427 C C . ALA A 1 186 ? -9.768 0.279 -24.800 1.00 80.38 186 ALA A C 1
ATOM 1429 O O . ALA A 1 186 ? -10.445 0.445 -25.818 1.00 80.38 186 ALA A O 1
ATOM 1430 N N . VAL A 1 187 ? -9.974 -0.733 -23.949 1.00 59.16 187 VAL A N 1
ATOM 1431 C CA . VAL A 1 187 ? -11.019 -1.772 -24.051 1.00 59.16 187 VAL A CA 1
ATOM 1432 C C . VAL A 1 187 ? -12.157 -1.467 -23.086 1.00 59.16 187 VAL A C 1
ATOM 1434 O O . VAL A 1 187 ? -13.324 -1.638 -23.504 1.00 59.16 187 VAL A O 1
#

pLDDT: mean 94.73, std 5.18, range [59.16, 98.62]

Sequence (187 aa):
FELIKALKIQMDVSIAECLYTGIVSDTGSFRFPSTTAKTLRIAAELLETGLDFSRIQRILFGTSEFKRIKLLGRALMTMESHLDGFVSTMNLVASDFNTLSISDRDSGDIVNYGLEPPEADVSVLFKEAEGFFRVSVRTKSVIDASALCGKFDGGGHVRAAGCNIKSDSLEEAKRAVLDEIERMRAV

Foldseek 3Di:
DVVCVVVVPDDAQVNLLVVLLVLCVVCVNVVHPVRDPVSVVSNVVSVVNVHPSVVSCCVPPVDDDPLLVQLLVQFVVQWDADPPNQEIETEDEPVSCVVSVHDPVSCQCSQVVSPVPPNYQKGWYWYDDDQKTKIKIAGDDQAQPQVLQVVQVWGDGRGIIIHIGGDPDPVVVVVVSVVSVVVSNVD

Secondary structure (DSSP, 8-state):
-HHHHHTT----HHHHHHHHHHHHHHTTTTTSTT--HHHHHHHHHHHTTT--HHHHHHHHHS---HHHHHHHHHHHHT-EEETTTTEEEEEE-HHHHHHHT--GGGGTTGGGGGG-STT-SEEEEEEEETTEEEEEEEESSSS-HHHHHHTTT-EEETTEEEEEE--S-HHHHHHHHHHHHHHHHT-

Radius of gyration: 20.41 Å; chains: 1; bounding box: 47×27×57 Å